Protein AF-W7EBE7-F1 (afdb_monomer_lite)

Structure (mmCIF, N/CA/C/O backbone):
data_AF-W7EBE7-F1
#
_entry.id   AF-W7EBE7-F1
#
loop_
_atom_site.group_PDB
_atom_site.id
_atom_site.type_symbol
_atom_site.label_atom_id
_atom_site.label_alt_id
_atom_site.label_comp_id
_atom_site.label_asym_id
_atom_site.label_entity_id
_atom_site.label_seq_id
_atom_site.pdbx_PDB_ins_code
_atom_site.Cartn_x
_atom_site.Cartn_y
_atom_site.Cartn_z
_atom_site.occupancy
_atom_site.B_iso_or_equiv
_atom_site.auth_seq_id
_atom_site.auth_comp_id
_atom_site.auth_asym_id
_atom_site.auth_atom_id
_atom_site.pdbx_PDB_model_num
ATOM 1 N N . MET A 1 1 ? -16.605 -40.493 -64.046 1.00 38.31 1 MET A N 1
ATOM 2 C CA . MET A 1 1 ? -15.596 -40.874 -63.033 1.00 38.31 1 MET A CA 1
ATOM 3 C C . MET A 1 1 ? -14.793 -39.631 -62.686 1.00 38.31 1 MET A C 1
ATOM 5 O O . MET A 1 1 ? -14.317 -39.004 -63.619 1.00 38.31 1 MET A O 1
ATOM 9 N N . GLY A 1 2 ? -14.669 -39.270 -61.402 1.00 34.50 2 GLY A N 1
ATOM 10 C CA . GLY A 1 2 ? -13.642 -38.314 -60.951 1.00 34.50 2 GLY A CA 1
ATOM 11 C C . GLY A 1 2 ? -14.118 -37.059 -60.206 1.00 34.50 2 GLY A C 1
ATOM 12 O O . GLY A 1 2 ? -14.071 -35.977 -60.765 1.00 34.50 2 GLY A O 1
ATOM 13 N N . PHE A 1 3 ? -14.544 -37.253 -58.955 1.00 31.81 3 PHE A N 1
ATOM 14 C CA . PHE A 1 3 ? -14.415 -36.396 -57.760 1.00 31.81 3 PHE A CA 1
ATOM 15 C C . PHE A 1 3 ? -14.656 -34.867 -57.787 1.00 31.81 3 PHE A C 1
ATOM 17 O O . PHE A 1 3 ? -13.898 -34.064 -58.318 1.00 31.81 3 PHE A O 1
ATOM 24 N N . THR A 1 4 ? -15.679 -34.507 -57.008 1.00 35.72 4 THR A N 1
ATOM 25 C CA . THR A 1 4 ? -16.027 -33.224 -56.381 1.00 35.72 4 THR A CA 1
ATOM 26 C C . THR A 1 4 ? -14.915 -32.585 -55.539 1.00 35.72 4 THR A C 1
ATOM 28 O O . THR A 1 4 ? -14.312 -33.258 -54.707 1.00 35.72 4 THR A O 1
ATOM 31 N N . PHE A 1 5 ? -14.796 -31.254 -55.614 1.00 35.12 5 PHE A N 1
ATOM 32 C CA . PHE A 1 5 ? -14.319 -30.408 -54.512 1.00 35.12 5 PHE A CA 1
ATOM 33 C C . PHE A 1 5 ? -15.323 -29.275 -54.276 1.00 35.12 5 PHE A C 1
ATOM 35 O O . PHE A 1 5 ? -15.478 -28.378 -55.103 1.00 35.12 5 PHE A O 1
ATOM 42 N N . GLY A 1 6 ? -16.018 -29.337 -53.140 1.00 36.94 6 GLY A N 1
ATOM 43 C CA . GLY A 1 6 ? -16.832 -28.241 -52.634 1.00 36.94 6 GLY A CA 1
ATOM 44 C C . GLY A 1 6 ? -15.945 -27.122 -52.091 1.00 36.94 6 GLY A C 1
ATOM 45 O O . GLY A 1 6 ? -15.015 -27.367 -51.327 1.00 36.94 6 GLY A O 1
ATOM 46 N N . LYS A 1 7 ? -16.253 -25.881 -52.470 1.00 36.47 7 LYS A N 1
ATOM 47 C CA . LYS A 1 7 ? -15.793 -24.676 -51.775 1.00 36.47 7 LYS A CA 1
ATOM 48 C C . LYS A 1 7 ? -17.024 -23.929 -51.278 1.00 36.47 7 LYS A C 1
ATOM 50 O O . LYS A 1 7 ? -17.611 -23.132 -52.000 1.00 36.47 7 LYS A O 1
ATOM 55 N N . THR A 1 8 ? -17.418 -24.200 -50.041 1.00 39.91 8 THR A N 1
ATOM 56 C CA . THR A 1 8 ? -18.275 -23.303 -49.263 1.00 39.91 8 THR A CA 1
ATOM 57 C C . THR A 1 8 ? -17.445 -22.083 -48.873 1.00 39.91 8 THR A C 1
ATOM 59 O O . THR A 1 8 ? -16.473 -22.201 -48.123 1.00 39.91 8 THR A O 1
ATOM 62 N N . ALA A 1 9 ? -17.791 -20.918 -49.418 1.00 39.22 9 ALA A N 1
ATOM 63 C CA . ALA A 1 9 ? -17.185 -19.652 -49.037 1.00 39.22 9 ALA A CA 1
ATOM 64 C C . ALA A 1 9 ? -17.752 -19.173 -47.690 1.00 39.22 9 ALA A C 1
ATOM 66 O O . ALA A 1 9 ? -18.958 -19.157 -47.458 1.00 39.22 9 ALA A O 1
ATOM 67 N N . ARG A 1 10 ? -16.801 -18.842 -46.821 1.00 35.84 10 ARG A N 1
ATOM 68 C CA . ARG A 1 10 ? -16.855 -18.386 -45.431 1.00 35.84 10 ARG A CA 1
ATOM 69 C C . ARG A 1 10 ? -17.917 -17.327 -45.088 1.00 35.84 10 ARG A C 1
ATOM 71 O O . ARG A 1 10 ? -17.976 -16.273 -45.705 1.00 35.84 10 ARG A O 1
ATOM 78 N N . ALA A 1 11 ? -18.633 -17.634 -44.004 1.00 34.06 11 ALA A N 1
ATOM 79 C CA . ALA A 1 11 ? -18.885 -16.827 -42.804 1.00 34.06 11 ALA A CA 1
ATOM 80 C C . ALA A 1 11 ? -19.070 -15.301 -42.951 1.00 34.06 11 ALA A C 1
ATOM 82 O O . ALA A 1 11 ? -18.106 -14.555 -43.118 1.00 34.06 11 ALA A O 1
ATOM 83 N N . LEU A 1 12 ? -20.306 -14.844 -42.699 1.00 37.31 12 LEU A N 1
ATOM 84 C CA . LEU A 1 12 ? -20.562 -13.530 -42.107 1.00 37.31 12 LEU A CA 1
ATOM 85 C C . LEU A 1 12 ? -19.904 -13.501 -40.718 1.00 37.31 12 LEU A C 1
ATOM 87 O O . LEU A 1 12 ? -20.387 -14.142 -39.786 1.00 37.31 12 LEU A O 1
ATOM 91 N N . GLY A 1 13 ? -18.801 -12.769 -40.579 1.00 31.70 13 GLY A N 1
ATOM 92 C CA . GLY A 1 13 ? -18.293 -12.379 -39.269 1.00 31.70 13 GLY A CA 1
ATOM 93 C C . GLY A 1 13 ? -19.240 -11.347 -38.665 1.00 31.70 13 GLY A C 1
ATOM 94 O O . GLY A 1 13 ? -19.310 -10.220 -39.152 1.00 31.70 13 GLY A O 1
ATOM 95 N N . ALA A 1 14 ? -19.988 -11.731 -37.633 1.00 39.62 14 ALA A N 1
ATOM 96 C CA . ALA A 1 14 ? -20.669 -10.769 -36.781 1.00 39.62 14 ALA A CA 1
ATOM 97 C C . ALA A 1 14 ? -19.598 -9.942 -36.059 1.00 39.62 14 ALA A C 1
ATOM 99 O O . ALA A 1 14 ? -18.743 -10.489 -35.362 1.00 39.62 14 ALA A O 1
ATOM 100 N N . LEU A 1 15 ? -19.625 -8.628 -36.267 1.00 34.09 15 LEU A N 1
ATOM 101 C CA . LEU A 1 15 ? -18.803 -7.678 -35.535 1.00 34.09 15 LEU A CA 1
ATOM 102 C C . LEU A 1 15 ? -19.298 -7.676 -34.079 1.00 34.09 15 LEU A C 1
ATOM 104 O O . LEU A 1 15 ? -20.305 -7.044 -33.765 1.00 34.09 15 LEU A O 1
ATOM 108 N N . VAL A 1 16 ? -18.644 -8.431 -33.196 1.00 36.84 16 VAL A N 1
ATOM 109 C CA . VAL A 1 16 ? -18.866 -8.301 -31.751 1.00 36.84 16 VAL A CA 1
ATOM 110 C C . VAL A 1 16 ? -18.203 -6.994 -31.336 1.00 36.84 16 VAL A C 1
ATOM 112 O O . VAL A 1 16 ? -16.978 -6.888 -31.304 1.00 36.84 16 VAL A O 1
ATOM 115 N N . ALA A 1 17 ? -19.013 -5.970 -31.084 1.00 34.06 17 ALA A N 1
ATOM 116 C CA . ALA A 1 17 ? -18.546 -4.752 -30.447 1.00 34.06 17 ALA A CA 1
ATOM 117 C C . ALA A 1 17 ? -18.096 -5.106 -29.022 1.00 34.06 17 ALA A C 1
ATOM 119 O O . ALA A 1 17 ? -18.919 -5.418 -28.163 1.00 34.06 17 ALA A O 1
ATOM 120 N N . VAL A 1 18 ? -16.785 -5.094 -28.791 1.00 38.22 18 VAL A N 1
ATOM 121 C CA . VAL A 1 18 ? -16.204 -5.171 -27.450 1.00 38.22 18 VAL A CA 1
ATOM 122 C C . VAL A 1 18 ? -16.582 -3.872 -26.738 1.00 38.22 18 VAL A C 1
ATOM 124 O O . VAL A 1 18 ? -16.094 -2.800 -27.097 1.00 38.22 18 VAL A O 1
ATOM 127 N N . LEU A 1 19 ? -17.509 -3.945 -25.781 1.00 39.19 19 LEU A N 1
ATOM 128 C CA . LEU A 1 19 ? -17.796 -2.822 -24.890 1.00 39.19 19 LEU A CA 1
ATOM 129 C C . LEU A 1 19 ? -16.516 -2.509 -24.094 1.00 39.19 19 LEU A C 1
ATOM 131 O O . LEU A 1 19 ? -15.904 -3.436 -23.562 1.00 39.19 19 LEU A O 1
ATOM 135 N N . PRO A 1 20 ? -16.075 -1.244 -24.017 1.00 41.31 20 PRO A N 1
ATOM 136 C CA . PRO A 1 20 ? -14.852 -0.912 -23.303 1.00 41.31 20 PRO A CA 1
ATOM 137 C C . PRO A 1 20 ? -15.031 -1.161 -21.799 1.00 41.31 20 PRO A C 1
ATOM 139 O O . PRO A 1 20 ? -15.995 -0.677 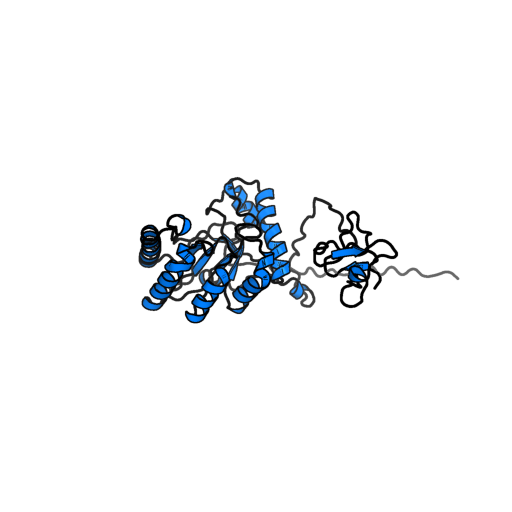-21.205 1.00 41.31 20 PRO A O 1
ATOM 142 N N . PHE A 1 21 ? -14.078 -1.873 -21.184 1.00 52.59 21 PHE A N 1
ATOM 143 C CA . PHE A 1 21 ? -13.814 -1.802 -19.742 1.00 52.59 21 PHE A CA 1
ATOM 144 C C . PHE A 1 21 ? -13.677 -0.322 -19.364 1.00 52.59 21 PHE A C 1
ATOM 146 O O . PHE A 1 21 ? -12.682 0.317 -19.708 1.00 52.59 21 PHE A O 1
ATOM 153 N N . ALA A 1 22 ? -14.668 0.240 -18.682 1.00 55.12 22 ALA A N 1
ATOM 154 C CA . ALA A 1 22 ? -14.601 1.597 -18.161 1.00 55.12 22 ALA A CA 1
ATOM 155 C C . ALA A 1 22 ? -14.655 1.524 -16.632 1.00 55.12 22 ALA A C 1
ATOM 157 O O . ALA A 1 22 ? -15.736 1.585 -16.050 1.00 55.12 22 ALA A O 1
ATOM 158 N N . SER A 1 23 ? -13.495 1.355 -15.982 1.00 66.69 23 SER A N 1
ATOM 159 C CA . SER A 1 23 ? -13.393 1.703 -14.559 1.00 66.69 23 SER A CA 1
ATOM 160 C C . SER A 1 23 ? -13.570 3.218 -14.435 1.00 66.69 23 SER A C 1
ATOM 162 O O . SER A 1 23 ? -13.056 3.987 -15.254 1.00 66.69 23 SER A O 1
ATOM 164 N N . ALA A 1 24 ? -14.333 3.650 -13.431 1.00 79.31 24 ALA A N 1
ATOM 165 C CA . ALA A 1 24 ? -14.467 5.064 -13.090 1.00 79.31 24 ALA A CA 1
ATOM 166 C C . ALA A 1 24 ? -13.190 5.615 -12.428 1.00 79.31 24 ALA A C 1
ATOM 168 O O . ALA A 1 24 ? -13.003 6.831 -12.360 1.00 79.31 24 ALA A O 1
ATOM 169 N N . VAL A 1 25 ? -12.304 4.730 -11.959 1.00 91.00 25 VAL A N 1
ATOM 170 C CA . VAL A 1 25 ? -11.015 5.080 -11.370 1.00 91.00 25 VAL A CA 1
ATOM 171 C C . VAL A 1 25 ? -9.980 5.229 -12.494 1.00 91.00 25 VAL A C 1
ATOM 173 O O . VAL A 1 25 ? -9.881 4.370 -13.372 1.00 91.00 25 VAL A O 1
ATOM 176 N N . PRO A 1 26 ? -9.193 6.317 -12.531 1.00 92.31 26 PRO A N 1
ATOM 177 C CA . PRO A 1 26 ? -8.256 6.538 -13.625 1.00 92.31 26 PRO A CA 1
ATOM 178 C C . PRO A 1 26 ? -7.067 5.569 -13.582 1.00 92.31 26 PRO A C 1
ATOM 180 O O . PRO A 1 26 ? -6.547 5.241 -12.515 1.00 92.31 26 PRO A O 1
ATOM 183 N N . PHE A 1 27 ? -6.585 5.172 -14.760 1.00 95.00 27 PHE A N 1
ATOM 184 C CA . PHE A 1 27 ? -5.323 4.445 -14.920 1.00 95.00 27 PHE A CA 1
ATOM 185 C C . PHE A 1 27 ? -4.149 5.407 -15.140 1.00 95.00 27 PHE A C 1
ATOM 187 O O . PHE A 1 27 ? -4.271 6.389 -15.879 1.00 95.00 27 PHE A O 1
ATOM 194 N N . GLY A 1 28 ? -2.999 5.105 -14.532 1.00 92.69 28 GLY A N 1
ATOM 195 C CA . GLY A 1 28 ? -1.758 5.874 -14.672 1.00 92.69 28 GLY A CA 1
ATOM 196 C C . GLY A 1 28 ? -1.817 7.300 -14.124 1.00 92.69 28 GLY A C 1
ATOM 197 O O . GLY A 1 28 ? -1.021 8.143 -14.531 1.00 92.69 28 GLY A O 1
ATOM 198 N N . LEU A 1 29 ? -2.761 7.591 -13.225 1.00 94.50 29 LEU A N 1
ATOM 199 C CA . LEU A 1 29 ? -2.828 8.849 -12.484 1.00 94.50 29 LEU A CA 1
ATOM 200 C C . LEU A 1 29 ? -2.680 8.577 -10.990 1.00 94.50 29 LEU A C 1
ATOM 202 O O . LEU A 1 29 ? -3.195 7.581 -10.488 1.00 94.50 29 LEU A O 1
ATOM 206 N N . GLN A 1 30 ? -1.982 9.484 -10.306 1.00 97.81 30 GLN A N 1
ATOM 207 C CA . GLN A 1 30 ? -1.772 9.432 -8.862 1.00 97.81 30 GLN A CA 1
ATOM 208 C C . GLN A 1 30 ? -3.079 9.729 -8.117 1.00 97.81 30 GLN A C 1
ATOM 210 O O . GLN A 1 30 ? -3.738 10.735 -8.387 1.00 97.81 30 GLN A O 1
ATOM 215 N N . ILE A 1 31 ? -3.428 8.860 -7.172 1.00 98.19 31 ILE A N 1
ATOM 216 C CA . ILE A 1 31 ? -4.643 8.922 -6.359 1.00 98.19 31 ILE A CA 1
ATOM 217 C C . ILE A 1 31 ? -4.240 9.050 -4.889 1.00 98.19 31 ILE A C 1
ATOM 219 O O . ILE A 1 31 ? -3.451 8.255 -4.380 1.00 98.19 31 ILE A O 1
ATOM 223 N N . TYR A 1 32 ? -4.788 10.052 -4.205 1.00 97.56 32 TYR A N 1
ATOM 224 C CA . TYR A 1 32 ? -4.369 10.417 -2.848 1.00 97.56 32 TYR A CA 1
ATOM 225 C C . TYR A 1 32 ? -5.425 10.125 -1.783 1.00 97.56 32 TYR A C 1
ATOM 227 O O . TYR A 1 32 ? -5.065 9.776 -0.670 1.00 97.56 32 TYR A O 1
ATOM 235 N N . SER A 1 33 ? -6.711 10.246 -2.104 1.00 97.38 33 SER A N 1
ATOM 236 C CA . SER A 1 33 ? -7.790 10.205 -1.114 1.00 97.38 33 SER A CA 1
ATOM 237 C C . SER A 1 33 ? -8.983 9.388 -1.604 1.00 97.38 33 SER A C 1
ATOM 239 O O . SER A 1 33 ? -9.171 9.203 -2.808 1.00 97.38 33 SER A O 1
ATOM 241 N N . CYS A 1 34 ? -9.827 8.954 -0.672 1.00 96.56 34 CYS A N 1
ATOM 242 C CA . CYS A 1 34 ? -11.106 8.327 -0.973 1.00 96.56 34 CYS A CA 1
ATOM 243 C C . CYS A 1 34 ? -12.067 9.279 -1.683 1.00 96.56 34 CYS A C 1
ATOM 245 O O . CYS A 1 34 ? -12.033 10.497 -1.499 1.00 96.56 34 CYS A O 1
ATOM 247 N N . THR A 1 35 ? -12.966 8.691 -2.472 1.00 95.94 35 THR A N 1
ATOM 248 C CA . THR A 1 35 ? -14.135 9.381 -3.035 1.00 95.94 35 THR A CA 1
ATOM 249 C C . THR A 1 35 ? -15.407 9.037 -2.263 1.00 95.94 35 THR A C 1
ATOM 251 O O . THR A 1 35 ? -16.352 9.825 -2.260 1.00 95.94 35 THR A O 1
ATOM 254 N N . LEU A 1 36 ? -15.434 7.882 -1.589 1.00 95.38 36 LEU A N 1
ATOM 255 C CA . LEU A 1 36 ? -16.504 7.495 -0.681 1.00 95.38 36 LEU A CA 1
ATOM 256 C C . LEU A 1 36 ? -16.370 8.279 0.641 1.00 95.38 36 LEU A C 1
ATOM 258 O O . LEU A 1 36 ? -15.329 8.195 1.293 1.00 95.38 36 LEU A O 1
ATOM 262 N N . PRO A 1 37 ? -17.389 9.046 1.070 1.00 94.62 37 PRO A N 1
ATOM 263 C CA . PRO A 1 37 ? -17.318 9.793 2.321 1.00 94.62 37 PRO A CA 1
ATOM 264 C C . PRO A 1 37 ? -17.449 8.882 3.549 1.00 94.62 37 PRO A C 1
ATOM 266 O O . PRO A 1 37 ? -18.157 7.876 3.530 1.00 94.62 37 PRO A O 1
ATOM 269 N N . GLY A 1 38 ? -16.818 9.290 4.655 1.00 94.94 38 GLY A N 1
ATOM 270 C CA . GLY A 1 38 ? -16.973 8.641 5.964 1.00 94.94 38 GLY A CA 1
ATOM 271 C C . GLY A 1 38 ? -16.234 7.309 6.121 1.00 94.94 38 GLY A C 1
ATOM 272 O O . GLY A 1 38 ? -16.510 6.575 7.069 1.00 94.94 38 GLY A O 1
ATOM 273 N N . VAL A 1 39 ? -15.310 6.996 5.211 1.00 98.00 39 VAL A N 1
ATOM 274 C CA . VAL A 1 39 ? -14.454 5.810 5.289 1.00 98.00 39 VAL A CA 1
ATOM 275 C C . VAL A 1 39 ? -12.979 6.190 5.250 1.00 98.00 39 VAL A C 1
ATOM 277 O O . VAL A 1 39 ? -12.610 7.257 4.761 1.00 98.00 39 VAL A O 1
ATOM 280 N N . ILE A 1 40 ? -12.145 5.283 5.743 1.00 98.56 40 ILE A N 1
ATOM 281 C CA . ILE A 1 40 ? -10.693 5.314 5.581 1.00 98.56 40 ILE A CA 1
ATOM 282 C C . ILE A 1 40 ? -10.221 3.981 4.993 1.00 98.56 40 ILE A C 1
ATOM 284 O O . ILE A 1 40 ? -10.868 2.949 5.176 1.00 98.56 40 ILE A O 1
ATOM 288 N N . ALA A 1 41 ? -9.082 3.994 4.314 1.00 98.69 41 ALA A N 1
ATOM 289 C CA . ALA A 1 41 ? -8.467 2.836 3.686 1.00 98.69 41 ALA A CA 1
ATOM 290 C C . ALA A 1 41 ? -7.036 2.644 4.212 1.00 98.69 41 ALA A C 1
ATOM 292 O O . ALA A 1 41 ? -6.105 3.292 3.723 1.00 98.69 41 ALA A O 1
ATOM 293 N N . PRO A 1 42 ? -6.845 1.776 5.224 1.00 98.69 42 PRO A N 1
ATOM 294 C CA . PRO A 1 42 ? -5.525 1.323 5.645 1.00 98.69 42 PRO A CA 1
ATOM 295 C C . PRO A 1 42 ? -4.783 0.629 4.498 1.00 98.69 42 PRO A C 1
ATOM 297 O O . PRO A 1 42 ? -5.326 -0.295 3.889 1.00 98.69 42 PRO A O 1
ATOM 300 N N . GLY A 1 43 ? -3.562 1.078 4.209 1.00 98.25 43 GLY A N 1
ATOM 301 C CA . GLY A 1 43 ? -2.648 0.475 3.243 1.00 98.25 43 GLY A CA 1
ATOM 302 C C . GLY A 1 43 ? -1.365 0.003 3.923 1.00 98.25 43 GLY A C 1
ATOM 303 O O . GLY A 1 43 ? -0.772 0.775 4.678 1.00 98.25 43 GLY A O 1
ATOM 304 N N . PHE A 1 44 ? -0.957 -1.238 3.653 1.00 98.56 44 PHE A N 1
ATOM 305 C CA . PHE A 1 44 ? 0.282 -1.833 4.159 1.00 98.56 44 PHE A CA 1
ATOM 306 C C . PHE A 1 44 ? 1.202 -2.231 3.017 1.00 98.56 44 PHE A C 1
ATOM 308 O O . PHE A 1 44 ? 0.772 -2.954 2.120 1.00 98.56 44 PHE A O 1
ATOM 315 N N . ASP A 1 45 ? 2.447 -1.773 3.075 1.00 98.75 45 ASP A N 1
ATOM 316 C CA . ASP A 1 45 ? 3.440 -1.971 2.021 1.00 98.75 45 ASP A CA 1
ATOM 317 C C . ASP A 1 45 ? 4.548 -2.946 2.457 1.00 98.75 45 ASP A C 1
ATOM 319 O O . ASP A 1 45 ? 4.675 -3.304 3.634 1.00 98.75 45 ASP A O 1
ATOM 323 N N . ASP A 1 46 ? 5.371 -3.338 1.483 1.00 98.38 46 ASP A N 1
ATOM 324 C CA . ASP A 1 46 ? 6.618 -4.112 1.593 1.00 98.38 46 ASP A CA 1
ATOM 325 C C . ASP A 1 46 ? 6.523 -5.597 1.955 1.00 98.38 46 ASP A C 1
ATOM 327 O O . ASP A 1 46 ? 7.546 -6.295 1.979 1.00 98.38 46 ASP A O 1
ATOM 331 N N . GLY A 1 47 ? 5.324 -6.097 2.232 1.00 95.69 47 GLY A N 1
ATOM 332 C CA . GLY A 1 47 ? 5.116 -7.508 2.517 1.00 95.69 47 GLY A CA 1
ATOM 333 C C . GLY A 1 47 ? 4.923 -8.388 1.277 1.00 95.69 47 GLY A C 1
ATOM 334 O O . GLY A 1 47 ? 5.087 -7.931 0.144 1.00 95.69 47 GLY A O 1
ATOM 335 N N . PRO A 1 48 ? 4.570 -9.669 1.470 1.00 95.69 48 PRO A N 1
ATOM 336 C CA . PRO A 1 48 ? 4.333 -10.308 2.762 1.00 95.69 48 PRO A CA 1
ATOM 337 C C . PRO A 1 48 ? 5.631 -10.482 3.561 1.00 95.69 48 PRO A C 1
ATOM 339 O O . PRO A 1 48 ? 6.735 -10.535 3.010 1.00 95.69 48 PRO A O 1
ATOM 342 N N . TRP A 1 49 ? 5.498 -10.583 4.880 1.00 97.00 49 TRP A N 1
ATOM 343 C CA . TRP A 1 49 ? 6.614 -10.822 5.786 1.00 97.00 49 TRP A CA 1
ATOM 344 C C . TRP A 1 49 ? 6.197 -11.688 6.977 1.00 97.00 49 TRP A C 1
ATOM 346 O O . TRP A 1 49 ? 5.044 -12.082 7.122 1.00 97.00 49 TRP A O 1
ATOM 356 N N . ILE A 1 50 ? 7.138 -12.017 7.863 1.00 96.94 50 ILE A N 1
ATOM 357 C CA . ILE A 1 50 ? 6.873 -12.877 9.031 1.00 96.94 50 ILE A CA 1
ATOM 358 C C . ILE A 1 50 ? 5.792 -12.319 9.976 1.00 96.94 50 ILE A C 1
ATOM 360 O O . ILE A 1 50 ? 5.228 -13.069 10.768 1.00 96.94 50 ILE A O 1
ATOM 364 N N . TYR A 1 51 ? 5.499 -11.020 9.893 1.00 97.75 51 TYR A N 1
ATOM 365 C CA . TYR A 1 51 ? 4.494 -10.339 10.709 1.00 97.75 51 TYR A CA 1
ATOM 366 C C . TYR A 1 51 ? 3.077 -10.383 10.121 1.00 97.75 51 TYR A C 1
ATOM 368 O O . TYR A 1 51 ? 2.121 -10.170 10.868 1.00 97.75 51 TYR A O 1
ATOM 376 N N . SER A 1 52 ? 2.916 -10.702 8.831 1.00 97.12 52 SER A N 1
ATOM 377 C CA . SER A 1 52 ? 1.634 -10.615 8.118 1.00 97.12 52 SER A CA 1
ATOM 378 C C . SER A 1 52 ? 0.510 -11.390 8.810 1.00 97.12 52 SER A C 1
ATOM 380 O O . SER A 1 52 ? -0.562 -10.845 9.055 1.00 97.12 52 SER A O 1
ATOM 382 N N . GLU A 1 53 ? 0.757 -12.647 9.193 1.00 97.88 53 GLU A N 1
ATOM 383 C CA . GLU A 1 53 ? -0.251 -13.513 9.831 1.00 97.88 53 GLU A CA 1
ATOM 384 C C . GLU A 1 53 ? -0.735 -12.978 11.183 1.00 97.88 53 GLU A C 1
ATOM 386 O O . GLU A 1 53 ? -1.920 -13.063 11.512 1.00 97.88 53 GLU A O 1
ATOM 391 N N . ASP A 1 54 ? 0.172 -12.407 11.974 1.00 98.44 54 ASP A N 1
ATOM 392 C CA . ASP A 1 54 ? -0.169 -11.854 13.281 1.00 98.44 54 ASP A CA 1
ATOM 393 C C . ASP A 1 54 ? -0.932 -10.525 13.160 1.00 98.44 54 ASP A C 1
ATOM 395 O O . ASP A 1 54 ? -1.869 -10.262 13.918 1.00 98.44 54 ASP A O 1
ATOM 399 N N . ILE A 1 55 ? -0.590 -9.704 12.165 1.00 98.44 55 ILE A N 1
ATOM 400 C CA . ILE A 1 55 ? -1.352 -8.492 11.849 1.00 98.44 55 ILE A CA 1
ATOM 401 C C . ILE A 1 55 ? -2.754 -8.872 11.351 1.00 98.44 55 ILE A C 1
ATOM 403 O O . ILE A 1 55 ? -3.736 -8.288 11.814 1.00 98.44 55 ILE A O 1
ATOM 407 N N . LEU A 1 56 ? -2.874 -9.890 10.490 1.00 98.31 56 LEU A N 1
ATOM 408 C CA . LEU A 1 56 ? -4.166 -10.410 10.027 1.00 98.31 56 LEU A CA 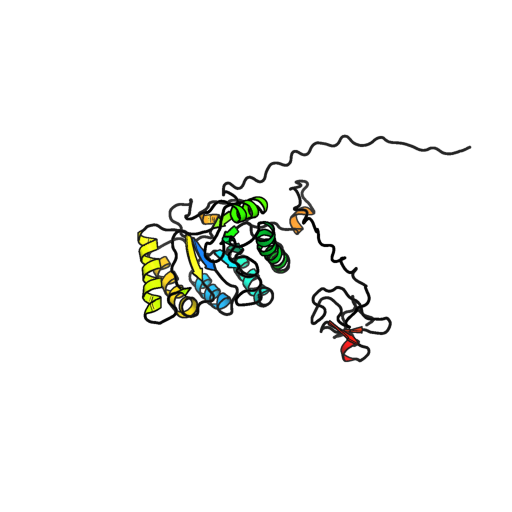1
ATOM 409 C C . LEU A 1 56 ? -5.039 -10.886 11.191 1.00 98.31 56 LEU A C 1
ATOM 411 O O . LEU A 1 56 ? -6.198 -10.489 11.266 1.00 98.31 56 LEU A O 1
ATOM 415 N N . ASN A 1 57 ? -4.490 -11.642 12.149 1.00 98.44 57 ASN A N 1
ATOM 416 C CA . ASN A 1 57 ? -5.233 -12.071 13.345 1.00 98.44 57 ASN A CA 1
ATOM 417 C C . ASN A 1 57 ? -5.844 -10.884 14.106 1.00 98.44 57 ASN A C 1
ATOM 419 O O . ASN A 1 57 ? -7.002 -10.926 14.530 1.00 98.44 57 ASN A O 1
ATOM 423 N N . ARG A 1 58 ? -5.068 -9.809 14.280 1.00 98.19 58 ARG A N 1
ATOM 424 C CA . ARG A 1 58 ? -5.522 -8.605 14.985 1.00 98.19 58 ARG A CA 1
ATOM 425 C C . ARG A 1 58 ? -6.564 -7.826 14.190 1.00 98.19 58 ARG A C 1
ATOM 427 O O . ARG A 1 58 ? -7.529 -7.337 14.776 1.00 98.19 58 ARG A O 1
ATOM 434 N N . MET A 1 59 ? -6.414 -7.743 12.870 1.00 96.69 59 MET A N 1
ATOM 435 C CA . MET A 1 59 ? -7.410 -7.115 11.998 1.00 96.69 59 MET A CA 1
ATOM 436 C C . MET A 1 59 ? -8.721 -7.896 11.953 1.00 96.69 59 MET A C 1
ATOM 438 O O . MET A 1 59 ? -9.781 -7.276 12.027 1.00 96.69 59 MET A O 1
ATOM 442 N N . GLU A 1 60 ? -8.662 -9.229 11.907 1.00 96.94 60 GLU A N 1
ATOM 443 C CA . GLU A 1 60 ? -9.830 -10.112 11.980 1.00 96.94 60 GLU A CA 1
ATOM 444 C C . GLU A 1 60 ? -10.620 -9.862 13.267 1.00 96.94 60 GLU A C 1
ATOM 446 O O . GLU A 1 60 ? -11.815 -9.569 13.226 1.00 96.94 60 GLU A O 1
ATOM 451 N N . ALA A 1 61 ? -9.926 -9.882 14.410 1.00 97.88 61 ALA A N 1
ATOM 452 C CA . ALA A 1 61 ? -10.522 -9.625 15.718 1.00 97.88 61 ALA A CA 1
ATOM 453 C C . ALA A 1 61 ? -11.123 -8.213 15.830 1.00 97.88 61 ALA A C 1
ATOM 455 O O . ALA A 1 61 ? -12.110 -8.009 16.537 1.00 97.88 61 ALA A O 1
ATOM 456 N N . ALA A 1 62 ? -10.540 -7.237 15.129 1.00 97.00 62 ALA A N 1
ATOM 457 C CA . ALA A 1 62 ? -11.012 -5.859 15.103 1.00 97.00 62 ALA A CA 1
ATOM 458 C C . ALA A 1 62 ? -12.095 -5.580 14.045 1.00 97.00 62 ALA A C 1
ATOM 460 O O . ALA A 1 62 ? -12.665 -4.487 14.058 1.00 97.00 62 ALA A O 1
ATOM 461 N N . GLY A 1 63 ? -12.372 -6.523 13.136 1.00 95.88 63 GLY A N 1
ATOM 462 C CA . GLY A 1 63 ? -13.269 -6.321 11.996 1.00 95.88 63 GLY A CA 1
ATOM 463 C C . GLY A 1 63 ? -12.761 -5.275 10.997 1.00 95.88 63 GLY A C 1
ATOM 464 O O . GLY A 1 63 ? -13.564 -4.548 10.411 1.00 95.88 63 GLY A O 1
ATOM 465 N N . ILE A 1 64 ? -11.439 -5.151 10.839 1.00 95.38 64 ILE A N 1
ATOM 466 C CA . ILE A 1 64 ? -10.806 -4.150 9.973 1.00 95.38 64 ILE A CA 1
ATOM 467 C C . ILE A 1 64 ? -10.443 -4.750 8.618 1.00 95.38 64 ILE A C 1
ATOM 469 O O . ILE A 1 64 ? -9.774 -5.775 8.540 1.00 95.38 64 ILE A O 1
ATOM 473 N N . LYS A 1 65 ? -10.814 -4.041 7.549 1.00 93.88 65 LYS A N 1
ATOM 474 C CA . LYS A 1 65 ? -10.331 -4.300 6.190 1.00 93.88 65 LYS A CA 1
ATOM 475 C C . LYS A 1 65 ? -9.209 -3.338 5.818 1.00 93.88 65 LYS A C 1
ATOM 477 O O . LYS A 1 65 ? -9.150 -2.211 6.307 1.00 93.88 65 LYS A O 1
ATOM 482 N N . ALA A 1 66 ? -8.335 -3.792 4.930 1.00 98.06 66 ALA A N 1
ATOM 483 C CA . ALA A 1 66 ? -7.151 -3.061 4.492 1.00 98.06 66 ALA A CA 1
ATOM 484 C C . ALA A 1 66 ? -6.781 -3.437 3.053 1.00 98.06 66 ALA A C 1
ATOM 486 O O . ALA A 1 66 ? -7.331 -4.385 2.487 1.00 98.06 66 ALA A O 1
ATOM 487 N N . THR A 1 67 ? -5.837 -2.693 2.487 1.00 98.75 67 THR A N 1
ATOM 488 C CA . THR A 1 67 ? -5.179 -3.003 1.215 1.00 98.75 67 THR A CA 1
ATOM 489 C C . THR A 1 67 ? -3.714 -3.325 1.471 1.00 98.75 67 THR A C 1
ATOM 491 O O . THR A 1 67 ? -3.027 -2.550 2.127 1.00 98.75 67 THR A O 1
ATOM 494 N N . TRP A 1 68 ? -3.235 -4.447 0.954 1.00 98.62 68 TRP A N 1
ATOM 495 C CA . TRP A 1 68 ? -1.860 -4.909 1.102 1.00 98.62 68 TRP A CA 1
ATOM 496 C C . TRP A 1 68 ? -1.157 -4.767 -0.241 1.00 98.62 68 TRP A C 1
ATOM 498 O O . TRP A 1 68 ? -1.530 -5.427 -1.213 1.00 98.62 68 TRP A O 1
ATOM 508 N N . PHE A 1 69 ? -0.186 -3.865 -0.323 1.00 98.81 69 PHE A N 1
ATOM 509 C CA . PHE A 1 69 ? 0.638 -3.666 -1.504 1.00 98.81 69 PHE A CA 1
ATOM 510 C C . PHE A 1 69 ? 1.851 -4.587 -1.401 1.00 98.81 69 PHE A C 1
ATOM 512 O O . PHE A 1 69 ? 2.809 -4.328 -0.678 1.00 98.81 69 PHE A O 1
ATOM 519 N N . ILE A 1 70 ? 1.772 -5.689 -2.138 1.00 98.50 70 ILE A N 1
ATOM 520 C CA . ILE A 1 70 ? 2.676 -6.827 -2.025 1.00 98.50 70 ILE A CA 1
ATOM 521 C C . ILE A 1 70 ? 3.861 -6.690 -2.980 1.00 98.50 70 ILE A C 1
ATOM 523 O O . ILE A 1 70 ? 3.693 -6.299 -4.135 1.00 98.50 70 ILE A O 1
ATOM 527 N N . ASN A 1 71 ? 5.052 -7.063 -2.519 1.00 98.75 71 ASN A N 1
ATOM 528 C CA . ASN A 1 71 ? 6.220 -7.306 -3.354 1.00 98.75 71 ASN A CA 1
ATOM 529 C C . ASN A 1 71 ? 6.380 -8.785 -3.727 1.00 98.75 71 ASN A C 1
ATOM 531 O O . ASN A 1 71 ? 5.874 -9.681 -3.058 1.00 98.75 71 ASN A O 1
ATOM 535 N N . GLY A 1 72 ? 7.148 -9.042 -4.787 1.00 97.38 72 GLY A N 1
ATOM 536 C CA . GLY A 1 72 ? 7.532 -10.398 -5.187 1.00 97.38 72 GLY A CA 1
ATOM 537 C C . GLY A 1 72 ? 8.787 -10.905 -4.472 1.00 97.38 72 GLY A C 1
ATOM 538 O O . GLY A 1 72 ? 8.796 -11.984 -3.887 1.00 97.38 72 GLY A O 1
ATOM 539 N N . ALA A 1 73 ? 9.853 -10.108 -4.515 1.00 96.25 73 ALA A N 1
ATOM 540 C CA . ALA A 1 73 ? 11.162 -10.395 -3.945 1.00 96.25 73 ALA A CA 1
ATOM 541 C C . ALA A 1 73 ? 11.737 -9.122 -3.301 1.00 96.25 73 ALA A C 1
ATOM 543 O O . ALA A 1 73 ? 12.540 -8.409 -3.907 1.00 96.25 73 ALA A O 1
ATOM 544 N N . ASN A 1 74 ? 11.298 -8.835 -2.075 1.00 95.19 74 ASN A N 1
ATOM 545 C CA . ASN A 1 74 ? 11.771 -7.708 -1.264 1.00 95.19 74 ASN A CA 1
ATOM 546 C C . ASN A 1 74 ? 12.329 -8.225 0.072 1.00 95.19 74 ASN A C 1
ATOM 548 O O . ASN A 1 74 ? 13.447 -8.741 0.106 1.00 95.19 74 ASN A O 1
ATOM 552 N N . LYS A 1 75 ? 11.550 -8.141 1.161 1.00 90.50 75 LYS A N 1
ATOM 553 C CA . LYS A 1 75 ? 11.934 -8.688 2.471 1.00 90.50 75 LYS A CA 1
ATOM 554 C C . LYS A 1 75 ? 11.927 -10.211 2.445 1.00 90.50 75 LYS A C 1
ATOM 556 O O . LYS A 1 75 ? 12.896 -10.839 2.866 1.00 90.50 75 LYS A O 1
ATOM 561 N N . GLY A 1 76 ? 10.856 -10.782 1.901 1.00 89.62 76 GLY A N 1
ATOM 562 C CA . GLY A 1 76 ? 10.709 -12.206 1.630 1.00 89.62 76 GLY A CA 1
ATOM 563 C C . GLY A 1 76 ? 10.533 -12.500 0.144 1.00 89.62 76 GLY A C 1
ATOM 564 O O . GLY A 1 76 ? 10.484 -11.593 -0.693 1.00 89.62 76 GLY A O 1
ATOM 565 N N . ASN A 1 77 ? 10.431 -13.790 -0.164 1.00 95.06 77 ASN A N 1
ATOM 566 C CA . ASN A 1 77 ? 9.954 -14.270 -1.450 1.00 95.06 77 ASN A CA 1
ATOM 567 C C . ASN A 1 77 ? 8.455 -14.564 -1.329 1.00 95.06 77 ASN A C 1
ATOM 569 O O . ASN A 1 77 ? 8.051 -15.343 -0.471 1.00 95.06 77 ASN A O 1
ATOM 573 N N . ILE A 1 78 ? 7.639 -13.966 -2.193 1.00 96.44 78 ILE A N 1
ATOM 574 C CA . ILE A 1 78 ? 6.177 -14.105 -2.197 1.00 96.44 78 ILE A CA 1
ATOM 575 C C . ILE A 1 78 ? 5.703 -15.566 -2.178 1.00 96.44 78 ILE A C 1
ATOM 577 O O . ILE A 1 78 ? 4.699 -15.872 -1.536 1.00 96.44 78 ILE A O 1
ATOM 581 N N . TYR A 1 79 ? 6.452 -16.480 -2.807 1.00 94.75 79 TYR A N 1
ATOM 582 C CA . TYR A 1 79 ? 6.105 -17.902 -2.867 1.00 94.75 79 TYR A CA 1
ATOM 583 C C . TYR A 1 79 ? 6.174 -18.620 -1.508 1.00 94.75 79 TYR A C 1
ATOM 585 O O . TYR A 1 79 ? 5.568 -19.679 -1.341 1.00 94.75 79 TYR A O 1
ATOM 593 N N . ASP A 1 80 ? 6.868 -18.044 -0.523 1.00 95.56 80 ASP A N 1
ATOM 594 C CA . ASP A 1 80 ? 6.912 -18.565 0.848 1.00 95.56 80 ASP A CA 1
ATOM 595 C C . ASP A 1 80 ? 5.638 -18.213 1.646 1.00 95.56 80 ASP A C 1
ATOM 597 O O . ASP A 1 80 ? 5.430 -18.728 2.744 1.00 95.56 80 ASP A O 1
ATOM 601 N N . TYR A 1 81 ? 4.763 -17.367 1.087 1.00 95.88 81 TYR A N 1
ATOM 602 C CA . TYR A 1 81 ? 3.607 -16.776 1.767 1.00 95.88 81 TYR A CA 1
ATOM 603 C C . TYR A 1 81 ? 2.274 -17.046 1.051 1.00 95.88 81 TYR A C 1
ATOM 605 O O . TYR A 1 81 ? 1.285 -16.354 1.294 1.00 95.88 81 TYR A O 1
ATOM 613 N N . ASN A 1 82 ? 2.200 -18.071 0.194 1.00 93.50 82 ASN A N 1
ATOM 614 C CA . ASN A 1 82 ? 0.992 -18.387 -0.583 1.00 93.50 82 ASN A CA 1
ATOM 615 C C . ASN A 1 82 ? -0.279 -18.477 0.280 1.00 93.50 82 ASN A C 1
ATOM 617 O O . ASN A 1 82 ? -1.311 -17.912 -0.077 1.00 93.50 82 ASN A O 1
ATOM 621 N N . SER A 1 83 ? -0.212 -19.163 1.429 1.00 94.12 83 SER A N 1
ATOM 622 C CA . SER A 1 83 ? -1.357 -19.293 2.342 1.00 94.12 83 SER A CA 1
ATOM 623 C C . SER A 1 83 ? -1.774 -17.960 2.956 1.00 94.12 83 SER A C 1
ATOM 625 O O . SER A 1 83 ? -2.964 -17.725 3.143 1.00 94.12 83 SER A O 1
ATOM 627 N N . THR A 1 84 ? -0.811 -17.083 3.234 1.00 96.81 84 THR A N 1
ATOM 628 C CA . THR A 1 84 ? -1.058 -15.751 3.787 1.00 96.81 84 THR A CA 1
ATOM 629 C C . THR A 1 84 ? -1.784 -14.872 2.778 1.00 96.81 84 THR A C 1
ATOM 631 O O . THR A 1 84 ? -2.772 -14.232 3.129 1.00 96.81 84 THR A O 1
ATOM 634 N N . LEU A 1 85 ? -1.362 -14.888 1.510 1.00 96.94 85 LEU A N 1
ATOM 635 C CA . LEU A 1 85 ? -2.034 -14.136 0.449 1.00 96.94 85 LEU A CA 1
ATOM 636 C C . LEU A 1 85 ? -3.468 -14.633 0.221 1.00 96.94 85 LEU A C 1
ATOM 638 O O . LEU A 1 85 ? -4.381 -13.818 0.125 1.00 96.94 85 LEU A O 1
ATOM 642 N N . LEU A 1 86 ? -3.688 -15.951 0.189 1.00 94.62 86 LEU A N 1
ATOM 643 C CA . LEU A 1 86 ? -5.039 -16.521 0.098 1.00 94.62 86 LEU A CA 1
ATOM 644 C C . LEU A 1 86 ? -5.906 -16.087 1.287 1.00 94.62 86 LEU A C 1
ATOM 646 O O . LEU A 1 86 ? -7.040 -15.653 1.101 1.00 94.62 86 LEU A O 1
ATOM 650 N N . ARG A 1 87 ? -5.348 -16.112 2.504 1.00 96.44 87 ARG A N 1
ATOM 651 C CA . ARG A 1 87 ? -6.048 -15.671 3.714 1.00 96.44 87 ARG A CA 1
ATOM 652 C C . ARG A 1 87 ? -6.417 -14.186 3.674 1.00 96.44 87 ARG A C 1
ATOM 654 O O . ARG A 1 87 ? -7.530 -13.839 4.062 1.00 96.44 87 ARG A O 1
ATOM 661 N N . MET A 1 88 ? -5.528 -13.311 3.190 1.00 97.25 88 MET A N 1
ATOM 662 C CA . MET A 1 88 ? -5.836 -11.885 3.000 1.00 97.25 88 MET A CA 1
ATOM 663 C C . MET A 1 88 ? -7.103 -11.711 2.149 1.00 97.25 88 MET A C 1
ATOM 665 O O . MET A 1 88 ? -7.989 -10.932 2.507 1.00 97.25 88 MET A O 1
ATOM 669 N N . VAL A 1 89 ? -7.209 -12.469 1.056 1.00 93.06 89 VAL A N 1
ATOM 670 C CA . VAL A 1 89 ? -8.352 -12.429 0.134 1.00 93.06 89 VAL A CA 1
ATOM 671 C C . VAL A 1 89 ? -9.614 -13.010 0.773 1.00 93.06 89 VAL A C 1
ATOM 673 O O . VAL A 1 89 ? -10.659 -12.362 0.728 1.00 93.06 89 VAL A O 1
ATOM 676 N N . ASP A 1 90 ? -9.521 -14.170 1.429 1.00 92.69 90 ASP A N 1
ATOM 677 C CA . ASP A 1 90 ? -10.654 -14.823 2.107 1.00 92.69 90 ASP A CA 1
ATOM 678 C C . ASP A 1 90 ? -11.256 -13.946 3.218 1.00 92.69 90 ASP A C 1
ATOM 680 O O . ASP A 1 90 ? -12.469 -13.935 3.436 1.00 92.69 90 ASP A O 1
ATOM 684 N N . MET A 1 91 ? -10.421 -13.151 3.890 1.00 93.31 91 MET A N 1
ATOM 685 C CA . MET A 1 91 ? -10.841 -12.171 4.898 1.00 93.31 91 MET A CA 1
ATOM 686 C C . MET A 1 91 ? -11.398 -10.869 4.292 1.00 93.31 91 MET A C 1
ATOM 688 O O . MET A 1 91 ? -11.850 -9.974 5.011 1.00 93.31 91 MET A O 1
ATOM 692 N N . GLY A 1 92 ? -11.398 -10.744 2.964 1.00 93.38 92 GLY A N 1
ATOM 693 C CA . GLY A 1 92 ? -11.924 -9.588 2.247 1.00 93.38 92 GLY A CA 1
ATOM 694 C C . GLY A 1 92 ? -11.014 -8.361 2.287 1.00 93.38 92 GLY A C 1
ATOM 695 O O . GLY A 1 92 ? -11.519 -7.245 2.124 1.00 93.38 92 GLY A O 1
ATOM 696 N N . HIS A 1 93 ? -9.709 -8.545 2.516 1.00 97.69 93 HIS A N 1
ATOM 697 C CA . HIS A 1 93 ? -8.714 -7.519 2.218 1.00 97.69 93 HIS A CA 1
ATOM 698 C C . HIS A 1 93 ? -8.480 -7.424 0.708 1.00 97.69 93 HIS A C 1
ATOM 700 O O . HIS A 1 93 ? -8.780 -8.339 -0.057 1.00 97.69 93 HIS A O 1
ATOM 706 N N . GLN A 1 94 ? -7.906 -6.304 0.278 1.00 97.88 94 GLN A N 1
ATOM 707 C CA . GLN A 1 94 ? -7.481 -6.113 -1.101 1.00 97.88 94 GLN A CA 1
ATOM 708 C C . GLN A 1 94 ? -5.980 -6.375 -1.226 1.00 97.88 94 GLN A C 1
ATOM 710 O O . GLN A 1 94 ? -5.192 -5.810 -0.478 1.00 97.88 94 GLN A O 1
ATOM 715 N N . ILE A 1 95 ? -5.579 -7.162 -2.220 1.00 98.25 95 ILE A N 1
ATOM 716 C CA . ILE A 1 95 ? -4.197 -7.215 -2.709 1.00 98.25 95 ILE A CA 1
ATOM 717 C C . ILE A 1 95 ? -3.994 -6.142 -3.783 1.00 98.25 95 ILE A C 1
ATOM 719 O O . ILE A 1 95 ? -4.801 -6.030 -4.713 1.00 98.25 95 ILE A O 1
ATOM 723 N N . GLY A 1 96 ? -2.917 -5.373 -3.650 1.00 98.25 96 GLY A N 1
ATOM 724 C CA . GLY A 1 96 ? -2.357 -4.467 -4.647 1.00 98.25 96 GLY A CA 1
ATOM 725 C C . GLY A 1 96 ? -0.898 -4.825 -4.943 1.00 98.25 96 GLY A C 1
ATOM 726 O O . GLY A 1 96 ? -0.250 -5.534 -4.180 1.00 98.25 96 GLY A O 1
ATOM 727 N N . SER A 1 97 ? -0.368 -4.342 -6.062 1.00 98.75 97 SER A N 1
ATOM 728 C CA . SER A 1 97 ? 1.038 -4.525 -6.428 1.00 98.75 97 SER A CA 1
ATOM 729 C C . SER A 1 97 ? 1.920 -3.443 -5.801 1.00 98.75 97 SER A C 1
ATOM 731 O O . SER A 1 97 ? 1.570 -2.261 -5.815 1.00 98.75 97 SER A O 1
ATOM 733 N N . HIS A 1 98 ? 3.089 -3.828 -5.296 1.00 98.81 98 HIS A N 1
ATOM 734 C CA . HIS A 1 98 ? 4.142 -2.906 -4.877 1.00 98.81 98 HIS A CA 1
ATOM 735 C C . HIS A 1 98 ? 5.425 -3.070 -5.688 1.00 98.81 98 HIS A C 1
ATOM 737 O O . HIS A 1 98 ? 6.482 -2.638 -5.241 1.00 98.81 98 HIS A O 1
ATOM 743 N N . THR A 1 99 ? 5.325 -3.632 -6.903 1.00 98.81 99 THR A N 1
ATOM 744 C CA . THR A 1 99 ? 6.429 -4.072 -7.788 1.00 98.81 99 THR A CA 1
ATOM 745 C C . THR A 1 99 ? 7.102 -5.369 -7.343 1.00 98.81 99 THR A C 1
ATOM 747 O O . THR A 1 99 ? 7.005 -5.771 -6.187 1.00 98.81 99 THR A O 1
ATOM 750 N N . TRP A 1 100 ? 7.809 -6.036 -8.254 1.00 98.62 100 TRP A N 1
ATOM 751 C CA . TRP A 1 100 ? 8.547 -7.256 -7.943 1.00 98.62 100 TRP A CA 1
ATOM 752 C C . TRP A 1 100 ? 9.634 -7.029 -6.885 1.00 98.62 100 TRP A C 1
ATOM 754 O O . TRP A 1 100 ? 9.590 -7.657 -5.832 1.00 98.62 100 TRP A O 1
ATOM 764 N N . SER A 1 101 ? 10.581 -6.124 -7.137 1.00 97.62 101 SER A N 1
ATOM 765 C CA . SER A 1 101 ? 11.815 -5.978 -6.348 1.00 97.62 101 SER A CA 1
ATOM 766 C C . SER A 1 101 ? 11.958 -4.631 -5.638 1.00 97.62 101 SER A C 1
ATOM 768 O O . SER A 1 101 ? 13.063 -4.237 -5.262 1.00 97.62 101 SER A O 1
ATOM 770 N N . HIS A 1 102 ? 10.847 -3.909 -5.461 1.00 98.56 102 HIS A N 1
ATOM 771 C CA . HIS A 1 102 ? 10.798 -2.625 -4.757 1.00 98.56 102 HIS A CA 1
ATOM 772 C C . HIS A 1 102 ? 11.717 -1.550 -5.391 1.00 98.56 102 HIS A C 1
ATOM 774 O O . HIS A 1 102 ? 12.314 -0.698 -4.724 1.00 98.56 102 HIS A O 1
ATOM 780 N N . LYS A 1 103 ? 11.872 -1.571 -6.723 1.00 98.06 103 LYS A N 1
ATOM 781 C CA . LYS A 1 103 ? 12.660 -0.551 -7.433 1.00 98.06 103 LYS A CA 1
ATOM 782 C C . LYS A 1 103 ? 11.913 0.777 -7.502 1.00 98.06 103 LYS A C 1
ATOM 784 O O . LYS A 1 103 ? 10.703 0.832 -7.707 1.00 98.06 103 LYS A O 1
ATOM 789 N N . ASN A 1 104 ? 12.667 1.872 -7.429 1.00 98.19 104 ASN A N 1
ATOM 790 C CA . ASN A 1 104 ? 12.128 3.207 -7.668 1.00 98.19 104 ASN A CA 1
ATOM 791 C C . ASN A 1 104 ? 11.715 3.353 -9.143 1.00 98.19 104 ASN A C 1
ATOM 793 O O . ASN A 1 104 ? 12.568 3.445 -10.023 1.00 98.19 104 ASN A O 1
ATOM 797 N N . LEU A 1 105 ? 10.412 3.432 -9.415 1.00 98.50 105 LEU A N 1
ATOM 798 C CA . LEU A 1 105 ? 9.897 3.483 -10.785 1.00 98.50 105 LEU A CA 1
ATOM 799 C C . LEU A 1 105 ? 10.285 4.762 -11.537 1.00 98.50 105 LEU A C 1
ATOM 801 O O . LEU A 1 105 ? 10.400 4.737 -12.761 1.00 98.50 105 LEU A O 1
ATOM 805 N N . ALA A 1 106 ? 10.529 5.875 -10.839 1.00 95.50 106 ALA A N 1
ATOM 806 C CA . ALA A 1 106 ? 10.954 7.125 -11.466 1.00 95.50 106 ALA A CA 1
ATOM 807 C C . ALA A 1 106 ? 12.377 7.068 -12.053 1.00 95.50 106 ALA A C 1
ATOM 809 O O . ALA A 1 106 ? 12.743 7.957 -12.825 1.00 95.50 106 ALA A O 1
ATOM 810 N N . THR A 1 107 ? 13.179 6.057 -11.702 1.00 96.81 107 THR A N 1
ATOM 811 C CA . THR A 1 107 ? 14.544 5.878 -12.228 1.00 96.81 107 THR A CA 1
ATOM 812 C C . THR A 1 107 ? 14.628 4.837 -13.344 1.00 96.81 107 THR A C 1
ATOM 814 O O . THR A 1 107 ? 15.683 4.694 -13.964 1.00 96.81 107 THR A O 1
ATOM 817 N N . LEU A 1 108 ? 13.532 4.127 -13.625 1.00 96.44 108 LEU A N 1
ATOM 818 C CA . LEU A 1 108 ? 13.478 3.076 -14.635 1.00 96.44 108 LEU A CA 1
ATOM 819 C C . LEU A 1 108 ? 13.051 3.611 -16.008 1.00 96.44 108 LEU A C 1
ATOM 821 O O . LEU A 1 108 ? 12.428 4.666 -16.148 1.00 96.44 108 LEU A O 1
ATOM 825 N N . THR A 1 109 ? 13.369 2.835 -17.043 1.00 97.44 109 THR A N 1
ATOM 826 C CA . THR A 1 109 ? 12.749 2.970 -18.366 1.00 97.44 109 THR A CA 1
ATOM 827 C C . THR A 1 109 ? 11.313 2.438 -18.331 1.00 97.44 109 THR A C 1
ATOM 829 O O . THR A 1 109 ? 10.943 1.701 -17.419 1.00 97.44 109 THR A O 1
ATOM 832 N N . ALA A 1 110 ? 10.500 2.753 -19.346 1.00 95.56 110 ALA A N 1
ATOM 833 C CA . ALA A 1 110 ? 9.141 2.210 -19.452 1.00 95.56 110 ALA A CA 1
ATOM 834 C C . ALA A 1 110 ? 9.117 0.668 -19.425 1.00 95.56 110 ALA A C 1
ATOM 836 O O . ALA A 1 110 ? 8.269 0.088 -18.753 1.00 95.56 110 ALA A O 1
ATOM 837 N N . ASP A 1 111 ? 10.068 0.016 -20.101 1.00 95.56 111 ASP A N 1
ATOM 838 C CA . ASP A 1 111 ? 10.181 -1.448 -20.101 1.00 95.56 111 ASP A CA 1
ATOM 839 C C . ASP A 1 111 ? 10.589 -1.989 -18.728 1.00 95.56 111 ASP A C 1
ATOM 841 O O . ASP A 1 111 ? 10.017 -2.976 -18.284 1.00 95.56 111 ASP A O 1
ATOM 845 N N . GLY A 1 112 ? 11.489 -1.305 -18.013 1.00 96.50 112 GLY A N 1
ATOM 846 C CA . GLY A 1 112 ? 11.850 -1.682 -16.644 1.00 96.50 112 GLY A CA 1
ATOM 847 C C . GLY A 1 112 ? 10.678 -1.549 -15.667 1.00 96.50 112 GLY A C 1
ATOM 848 O O . GLY A 1 112 ? 10.502 -2.398 -14.802 1.00 96.50 112 GLY A O 1
ATOM 849 N N . VAL A 1 113 ? 9.832 -0.524 -15.828 1.00 98.50 113 VAL A N 1
ATOM 850 C CA . VAL A 1 113 ? 8.580 -0.416 -15.060 1.00 98.50 113 VAL A CA 1
ATOM 851 C C . VAL A 1 113 ? 7.658 -1.589 -15.383 1.00 98.50 113 VAL A C 1
ATOM 853 O O . VAL A 1 113 ? 7.137 -2.215 -14.468 1.00 98.50 113 VAL A O 1
ATOM 856 N N . LYS A 1 114 ? 7.467 -1.917 -16.668 1.00 97.81 114 LYS A N 1
ATOM 857 C CA . LYS A 1 114 ? 6.604 -3.036 -17.074 1.00 97.81 114 LYS A CA 1
ATOM 858 C C . LYS A 1 114 ? 7.113 -4.374 -16.554 1.00 97.81 114 LYS A C 1
ATOM 860 O O . LYS A 1 114 ? 6.309 -5.157 -16.071 1.00 97.81 114 LYS A O 1
ATOM 865 N N . GLU A 1 115 ? 8.417 -4.618 -16.615 1.00 97.56 115 GLU A N 1
ATOM 866 C CA . GLU A 1 115 ? 9.049 -5.829 -16.083 1.00 97.56 115 GLU A CA 1
ATOM 867 C C . GLU A 1 115 ? 8.749 -6.007 -14.588 1.00 97.56 115 GLU A C 1
ATOM 869 O O . GLU A 1 115 ? 8.265 -7.060 -14.179 1.00 97.56 115 GLU A O 1
ATOM 874 N N . GLU A 1 116 ? 8.946 -4.957 -13.785 1.00 98.69 116 GLU A N 1
ATOM 875 C CA . GLU A 1 116 ? 8.663 -4.980 -12.345 1.00 98.69 116 GLU A CA 1
ATOM 876 C C . GLU A 1 116 ? 7.194 -5.290 -12.018 1.00 98.69 116 GLU A C 1
ATOM 878 O O . GLU A 1 116 ? 6.918 -5.934 -11.005 1.00 98.69 116 GLU A O 1
ATOM 883 N N . MET A 1 117 ? 6.253 -4.831 -12.847 1.00 98.56 117 MET A N 1
ATOM 884 C CA . MET A 1 117 ? 4.832 -5.128 -12.660 1.00 98.56 117 MET A CA 1
ATOM 885 C C . MET A 1 117 ? 4.493 -6.548 -13.118 1.00 98.56 117 MET A C 1
ATOM 887 O O . MET A 1 117 ? 3.904 -7.305 -12.354 1.00 98.56 117 MET A O 1
ATOM 891 N N . LEU A 1 118 ? 4.904 -6.927 -14.332 1.00 96.38 118 LEU A N 1
ATOM 892 C CA . LEU A 1 118 ? 4.539 -8.197 -14.965 1.00 96.38 118 LEU A CA 1
ATOM 893 C C . LEU A 1 118 ? 5.111 -9.416 -14.228 1.00 96.38 118 LEU A C 1
ATOM 895 O O . LEU A 1 118 ? 4.425 -10.428 -14.127 1.00 96.38 118 LEU A O 1
ATOM 899 N N . LEU A 1 119 ? 6.320 -9.319 -13.663 1.00 95.69 119 LEU A N 1
ATOM 900 C CA . LEU A 1 119 ? 6.884 -10.390 -12.828 1.00 95.69 119 LEU A CA 1
ATOM 901 C C . LEU A 1 119 ? 6.017 -10.669 -11.593 1.00 95.69 119 LEU A C 1
ATOM 903 O O . LEU A 1 119 ? 5.824 -11.818 -11.197 1.00 95.69 119 LEU A O 1
ATOM 907 N N . LEU A 1 120 ? 5.481 -9.613 -10.979 1.00 97.94 120 LEU A N 1
ATOM 908 C CA . LEU A 1 120 ? 4.589 -9.759 -9.838 1.00 97.94 120 LEU A CA 1
ATOM 909 C C . LEU A 1 120 ? 3.179 -10.195 -10.264 1.00 97.94 120 LEU A C 1
ATOM 911 O O . LEU A 1 120 ? 2.567 -10.984 -9.550 1.00 97.94 120 LEU A O 1
ATOM 915 N N . GLU A 1 121 ? 2.675 -9.743 -11.420 1.00 96.12 121 GLU A N 1
ATOM 916 C CA . GLU A 1 121 ? 1.425 -10.262 -11.998 1.00 96.12 121 GLU A CA 1
ATOM 917 C C . GLU A 1 121 ? 1.503 -11.786 -12.183 1.00 96.12 121 GLU A C 1
ATOM 919 O O . GLU A 1 121 ? 0.610 -12.495 -11.726 1.00 96.12 121 GLU A O 1
ATOM 924 N N . GLU A 1 122 ? 2.586 -12.301 -12.774 1.00 90.38 122 GLU A N 1
ATOM 925 C CA . GLU A 1 122 ? 2.792 -13.742 -12.979 1.00 90.38 122 GLU A CA 1
ATOM 926 C C . GLU A 1 122 ? 2.775 -14.519 -11.654 1.00 90.38 122 GLU A C 1
ATOM 928 O O . GLU A 1 122 ? 2.080 -15.529 -11.525 1.00 90.38 122 GLU A O 1
ATOM 933 N N . ALA A 1 123 ? 3.496 -14.033 -10.641 1.00 88.62 123 ALA A N 1
ATOM 934 C CA . ALA A 1 123 ? 3.512 -14.678 -9.332 1.00 88.62 123 ALA A CA 1
ATOM 935 C C . ALA A 1 123 ? 2.137 -14.658 -8.653 1.00 88.62 123 ALA A C 1
ATOM 937 O O . ALA A 1 123 ? 1.706 -15.677 -8.114 1.00 88.62 123 ALA A O 1
ATOM 938 N N . LEU A 1 124 ? 1.421 -13.533 -8.710 1.00 90.12 124 LEU A N 1
ATOM 939 C CA . LEU A 1 124 ? 0.086 -13.421 -8.127 1.00 90.12 124 LEU A CA 1
ATOM 940 C C . LEU A 1 124 ? -0.929 -14.304 -8.859 1.00 90.12 124 LEU A C 1
ATOM 942 O O . LEU A 1 124 ? -1.727 -14.951 -8.190 1.00 90.12 124 LEU A O 1
ATOM 946 N N . VAL A 1 125 ? -0.848 -14.441 -10.186 1.00 87.12 125 VAL A N 1
ATOM 947 C CA . VAL A 1 125 ? -1.685 -15.395 -10.935 1.00 87.12 125 VAL A CA 1
ATOM 948 C C . VAL A 1 125 ? -1.415 -16.828 -10.486 1.00 87.12 125 VAL A C 1
ATOM 950 O O . VAL A 1 125 ? -2.358 -17.579 -10.248 1.00 87.12 125 VAL A O 1
ATOM 953 N N . ASN A 1 126 ? -0.150 -17.205 -10.296 1.00 85.25 126 ASN A N 1
ATOM 954 C CA . ASN A 1 126 ? 0.204 -18.546 -9.830 1.00 85.25 126 ASN A CA 1
ATOM 955 C C . ASN A 1 126 ? -0.309 -18.851 -8.409 1.00 85.25 126 ASN A C 1
ATOM 957 O O . ASN A 1 126 ? -0.555 -20.014 -8.090 1.00 85.25 126 ASN A O 1
ATOM 961 N N . ILE A 1 127 ? -0.459 -17.832 -7.556 1.00 86.06 127 ILE A N 1
ATOM 962 C CA . ILE A 1 127 ? -0.865 -17.986 -6.150 1.00 86.06 127 ILE A CA 1
ATOM 963 C C . ILE A 1 127 ? -2.383 -17.846 -5.973 1.00 86.06 127 ILE A C 1
ATOM 965 O O . ILE A 1 127 ? -2.999 -18.647 -5.274 1.00 86.06 127 ILE A O 1
ATOM 969 N N . LEU A 1 128 ? -2.976 -16.822 -6.587 1.00 86.06 128 LEU A N 1
ATOM 970 C CA . LEU A 1 128 ? -4.358 -16.381 -6.376 1.00 86.06 128 LEU A CA 1
ATOM 971 C C . LEU A 1 128 ? -5.285 -16.700 -7.555 1.00 86.06 128 LEU A C 1
ATOM 973 O O . LEU A 1 128 ? -6.499 -16.598 -7.416 1.00 86.06 128 LEU A O 1
ATOM 977 N N . GLY A 1 129 ? -4.736 -17.059 -8.718 1.00 81.81 129 GLY A N 1
ATOM 978 C CA . GLY A 1 129 ? -5.495 -17.213 -9.964 1.00 81.81 129 GLY A CA 1
ATOM 979 C C . GLY A 1 129 ? -5.763 -15.897 -10.705 1.00 81.81 129 GLY A C 1
ATOM 980 O O . GLY A 1 129 ? -6.385 -15.917 -11.767 1.00 81.81 129 GLY A O 1
ATOM 981 N N . TYR A 1 130 ? -5.273 -14.772 -10.174 1.00 83.44 130 TYR A N 1
ATOM 982 C CA . TYR A 1 130 ? -5.460 -13.433 -10.727 1.00 83.44 130 TYR A CA 1
ATOM 983 C C . TYR A 1 130 ? -4.299 -12.486 -10.381 1.00 83.44 130 TYR A C 1
ATOM 985 O O . TYR A 1 130 ? -3.501 -12.756 -9.486 1.00 83.44 130 TYR A O 1
ATOM 993 N N . PHE A 1 131 ? -4.269 -11.308 -11.011 1.00 87.44 131 PHE A N 1
ATOM 994 C CA . PHE A 1 131 ? -3.406 -10.185 -10.618 1.00 87.44 131 PHE A CA 1
ATOM 995 C C . PHE A 1 131 ? -4.215 -8.896 -10.337 1.00 87.44 131 PHE A C 1
ATOM 997 O O . PHE A 1 131 ? -5.339 -8.757 -10.828 1.00 87.44 131 PHE A O 1
ATOM 1004 N N . PRO A 1 132 ? -3.681 -7.952 -9.533 1.00 90.56 132 PRO A N 1
ATOM 1005 C CA . PRO A 1 132 ? -4.367 -6.714 -9.164 1.00 90.56 132 PRO A CA 1
ATOM 1006 C C . PRO A 1 132 ? -4.224 -5.609 -10.220 1.00 90.56 132 PRO A C 1
ATOM 1008 O O . PRO A 1 132 ? -3.173 -5.469 -10.839 1.00 90.56 132 PRO A O 1
ATOM 1011 N N . TYR A 1 133 ? -5.230 -4.732 -10.313 1.00 92.81 133 TYR A N 1
ATOM 1012 C CA . TYR A 1 133 ? -5.162 -3.459 -11.059 1.00 92.81 133 TYR A CA 1
ATOM 1013 C C . TYR A 1 133 ? -4.746 -2.255 -10.209 1.00 92.81 133 TYR A C 1
ATOM 1015 O O . TYR A 1 133 ? -4.618 -1.139 -10.705 1.00 92.81 133 TYR A O 1
ATOM 1023 N N . TYR A 1 134 ? -4.541 -2.456 -8.913 1.00 98.31 134 TYR A N 1
ATOM 1024 C CA . TYR A 1 134 ? -4.109 -1.416 -7.989 1.00 98.31 134 TYR A CA 1
ATOM 1025 C C . TYR A 1 134 ? -2.636 -1.585 -7.691 1.00 98.31 134 TYR A C 1
ATOM 1027 O O . TYR A 1 134 ? -2.178 -2.702 -7.453 1.00 98.31 134 TYR A O 1
ATOM 1035 N N . MET A 1 135 ? -1.900 -0.480 -7.678 1.00 98.69 135 MET A N 1
ATOM 1036 C CA . MET A 1 135 ? -0.514 -0.489 -7.248 1.00 98.69 135 MET A CA 1
ATOM 1037 C C . MET A 1 135 ? -0.157 0.763 -6.467 1.00 98.69 135 MET A C 1
ATOM 1039 O O . MET A 1 135 ? -0.738 1.826 -6.682 1.00 98.69 135 MET A O 1
ATOM 1043 N N . ARG A 1 136 ? 0.821 0.631 -5.579 1.00 98.88 136 ARG A N 1
ATOM 1044 C CA . ARG A 1 136 ? 1.502 1.762 -4.955 1.00 98.88 136 ARG A CA 1
ATOM 1045 C C . ARG A 1 136 ? 2.949 1.748 -5.435 1.00 98.88 136 ARG A C 1
ATOM 1047 O O . ARG A 1 136 ? 3.566 0.685 -5.417 1.00 98.88 136 ARG A O 1
ATOM 1054 N N . PRO A 1 137 ? 3.507 2.868 -5.910 1.00 98.81 137 PRO A N 1
ATOM 1055 C CA . PRO A 1 137 ? 4.894 2.891 -6.345 1.00 98.81 137 PRO A CA 1
ATOM 1056 C C . PRO A 1 137 ? 5.842 2.924 -5.137 1.00 98.81 137 PRO A C 1
ATOM 1058 O O . PRO A 1 137 ? 5.621 3.739 -4.236 1.00 98.81 137 PRO A O 1
ATOM 1061 N N . PRO A 1 138 ? 6.918 2.116 -5.125 1.00 98.75 138 PRO A N 1
ATOM 1062 C CA . PRO A 1 138 ? 7.986 2.221 -4.136 1.00 98.75 138 PRO A CA 1
ATOM 1063 C C . PRO A 1 138 ? 8.470 3.659 -3.955 1.00 98.75 138 PRO A C 1
ATOM 1065 O O . PRO A 1 138 ? 8.623 4.412 -4.927 1.00 98.75 138 PRO A O 1
ATOM 1068 N N . PHE A 1 139 ? 8.712 4.044 -2.700 1.00 97.19 139 PHE A N 1
ATOM 1069 C CA . PHE A 1 139 ? 9.130 5.398 -2.304 1.00 97.19 139 PHE A CA 1
ATOM 1070 C C . PHE A 1 139 ? 8.145 6.513 -2.703 1.00 97.19 139 PHE A C 1
ATOM 1072 O O . PHE A 1 139 ? 8.534 7.683 -2.754 1.00 97.19 139 PHE A O 1
ATOM 1079 N N . LEU A 1 140 ? 6.906 6.155 -3.067 1.00 97.38 140 LEU A N 1
ATOM 1080 C CA . LEU A 1 140 ? 5.926 7.035 -3.710 1.00 97.38 140 LEU A CA 1
ATOM 1081 C C . LEU A 1 140 ? 6.478 7.744 -4.963 1.00 97.38 140 LEU A C 1
ATOM 1083 O O . LEU A 1 140 ? 6.042 8.838 -5.330 1.00 97.38 140 LEU A O 1
ATOM 1087 N N . SER A 1 141 ? 7.486 7.149 -5.608 1.00 97.56 141 SER A N 1
ATOM 1088 C CA . SER A 1 141 ? 8.317 7.827 -6.598 1.00 97.56 141 SER A CA 1
ATOM 1089 C C . SER A 1 141 ? 7.966 7.383 -8.014 1.00 97.56 141 SER A C 1
ATOM 1091 O O . SER A 1 141 ? 8.275 6.274 -8.450 1.00 97.56 141 SER A O 1
ATOM 1093 N N . VAL A 1 142 ? 7.319 8.286 -8.753 1.00 96.00 142 VAL A N 1
ATOM 1094 C CA . VAL A 1 142 ? 6.913 8.100 -10.152 1.00 96.00 142 VAL A CA 1
ATOM 1095 C C . VAL A 1 142 ? 7.193 9.354 -10.975 1.00 96.00 142 VAL A C 1
ATOM 1097 O O . VAL A 1 142 ? 7.156 10.475 -10.471 1.00 96.00 142 VAL A O 1
ATOM 1100 N N . ASN A 1 143 ? 7.448 9.170 -12.270 1.00 93.50 143 ASN A N 1
ATOM 1101 C CA . ASN A 1 143 ? 7.559 10.246 -13.255 1.00 93.50 143 ASN A CA 1
ATOM 1102 C C . ASN A 1 143 ? 6.574 10.005 -14.420 1.00 93.50 143 ASN A C 1
ATOM 1104 O O . ASN A 1 143 ? 5.841 9.016 -14.431 1.00 93.50 143 ASN A O 1
ATOM 1108 N N . ALA A 1 144 ? 6.560 10.886 -15.423 1.00 95.88 144 ALA A N 1
ATOM 1109 C CA . ALA A 1 144 ? 5.661 10.750 -16.573 1.00 95.88 144 ALA A CA 1
ATOM 1110 C C . ALA A 1 144 ? 5.872 9.449 -17.377 1.00 95.88 144 ALA A C 1
ATOM 1112 O O . ALA A 1 144 ? 4.903 8.890 -17.885 1.00 95.88 144 ALA A O 1
ATOM 1113 N N . VAL A 1 145 ? 7.111 8.948 -17.464 1.00 96.25 145 VAL A N 1
ATOM 1114 C CA . VAL A 1 145 ? 7.434 7.681 -18.145 1.00 96.25 145 VAL A CA 1
ATOM 1115 C C . VAL A 1 145 ? 6.820 6.503 -17.388 1.00 96.25 145 VAL A C 1
ATOM 1117 O O . VAL A 1 145 ? 6.137 5.678 -17.991 1.00 96.25 145 VAL A O 1
ATOM 1120 N N . ALA A 1 146 ? 6.998 6.460 -16.066 1.00 97.88 146 ALA A N 1
ATOM 1121 C CA . ALA A 1 146 ? 6.425 5.422 -15.218 1.00 97.88 146 ALA A CA 1
ATOM 1122 C C . ALA A 1 146 ? 4.892 5.457 -15.229 1.00 97.88 146 ALA A C 1
ATOM 1124 O O . ALA A 1 146 ? 4.259 4.426 -15.431 1.00 97.88 146 ALA A O 1
ATOM 1125 N N . LEU A 1 147 ? 4.285 6.639 -15.086 1.00 97.12 147 LEU A N 1
ATOM 1126 C CA . LEU A 1 147 ? 2.828 6.797 -15.125 1.00 97.12 147 LEU A CA 1
ATOM 1127 C C . LEU A 1 147 ? 2.234 6.358 -16.468 1.00 97.12 147 LEU A C 1
ATOM 1129 O O . LEU A 1 147 ? 1.186 5.718 -16.487 1.00 97.12 147 LEU A O 1
ATOM 1133 N N . GLN A 1 148 ? 2.911 6.642 -17.585 1.00 96.31 148 GLN A N 1
ATOM 1134 C CA . GLN A 1 148 ? 2.480 6.183 -18.904 1.00 96.31 148 GLN A CA 1
ATOM 1135 C C . GLN A 1 148 ? 2.587 4.656 -19.043 1.00 96.31 148 GLN A C 1
ATOM 1137 O O . GLN A 1 148 ? 1.649 4.028 -19.530 1.00 96.31 148 GLN A O 1
ATOM 1142 N N . ALA A 1 149 ? 3.672 4.040 -18.565 1.00 97.81 149 ALA A N 1
ATOM 1143 C CA . ALA A 1 149 ? 3.806 2.581 -18.553 1.00 97.81 149 ALA A CA 1
ATOM 1144 C C . ALA A 1 149 ? 2.727 1.911 -17.679 1.00 97.81 149 ALA A C 1
ATOM 1146 O O . ALA A 1 149 ? 2.086 0.952 -18.107 1.00 97.81 149 ALA A O 1
ATOM 1147 N N . LEU A 1 150 ? 2.463 2.461 -16.490 1.00 98.25 150 LEU A N 1
ATOM 1148 C CA . LEU A 1 150 ? 1.399 2.004 -15.591 1.00 98.25 150 LEU A CA 1
ATOM 1149 C C . LEU A 1 150 ? 0.009 2.194 -16.212 1.00 98.25 150 LEU A C 1
ATOM 1151 O O . LEU A 1 150 ? -0.852 1.335 -16.053 1.00 98.25 150 LEU A O 1
ATOM 1155 N N . LYS A 1 151 ? -0.211 3.272 -16.975 1.00 96.06 151 LYS A N 1
ATOM 1156 C CA . LYS A 1 151 ? -1.447 3.482 -17.740 1.00 96.06 151 LYS A CA 1
ATOM 1157 C C . LYS A 1 151 ? -1.662 2.400 -18.794 1.00 96.06 151 LYS A C 1
ATOM 1159 O O . LYS A 1 151 ? -2.775 1.904 -18.931 1.00 96.06 151 LYS A O 1
ATOM 1164 N N . GLU A 1 152 ? -0.615 2.046 -19.538 1.00 94.94 152 GLU A N 1
ATOM 1165 C CA . GLU A 1 152 ? -0.660 0.987 -20.557 1.00 94.94 152 GLU A CA 1
ATOM 1166 C C . GLU A 1 152 ? -0.964 -0.382 -19.941 1.00 94.94 152 GLU A C 1
ATOM 1168 O O . GLU A 1 152 ? -1.708 -1.166 -20.525 1.00 94.94 152 GLU A O 1
ATOM 1173 N N . LEU A 1 153 ? -0.461 -0.626 -18.730 1.00 94.56 153 LEU A N 1
ATOM 1174 C CA . LEU A 1 153 ? -0.787 -1.795 -17.914 1.00 94.56 153 LEU A CA 1
ATOM 1175 C C . LEU A 1 153 ? -2.081 -1.641 -17.099 1.00 94.56 153 LEU A C 1
ATOM 1177 O O . LEU A 1 153 ? -2.405 -2.518 -16.304 1.00 94.56 153 LEU A O 1
ATOM 1181 N N . GLN A 1 154 ? -2.851 -0.569 -17.302 1.00 95.19 154 GLN A N 1
ATOM 1182 C CA . GLN A 1 154 ? -4.113 -0.292 -16.607 1.00 95.19 154 GLN A CA 1
ATOM 1183 C C . GLN A 1 154 ? -4.004 -0.380 -15.074 1.00 95.19 154 GLN A C 1
ATOM 1185 O O . GLN A 1 154 ? -4.872 -0.938 -14.413 1.00 95.19 154 GLN A O 1
ATOM 1190 N N . TYR A 1 155 ? -2.941 0.180 -14.500 1.00 97.62 155 TYR A N 1
ATOM 1191 C CA . TYR A 1 155 ? -2.801 0.302 -13.054 1.00 97.62 155 TYR A CA 1
ATOM 1192 C C . TYR A 1 155 ? -3.402 1.608 -12.532 1.00 97.62 155 TYR A C 1
ATOM 1194 O 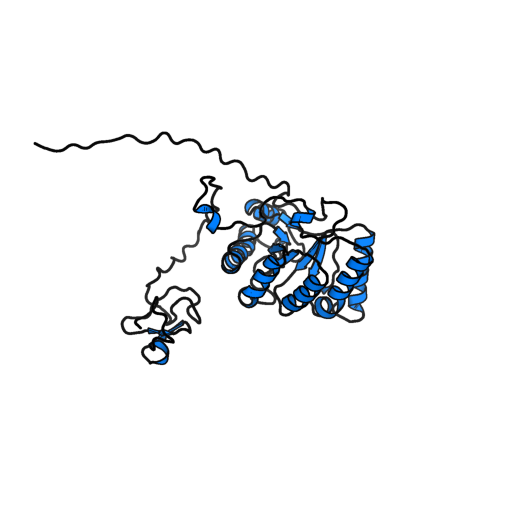O . TYR A 1 155 ? -3.110 2.695 -13.041 1.00 97.62 155 TYR A O 1
ATOM 1202 N N . HIS A 1 156 ? -4.196 1.514 -11.470 1.00 97.62 156 HIS A N 1
ATOM 1203 C CA . HIS A 1 156 ? -4.533 2.625 -10.585 1.00 97.62 156 HIS A CA 1
ATOM 1204 C C . HIS A 1 156 ? -3.345 2.888 -9.653 1.00 97.62 156 HIS A C 1
ATOM 1206 O O . HIS A 1 156 ? -2.895 1.974 -8.961 1.00 97.62 156 HIS A O 1
ATOM 1212 N N . VAL A 1 157 ? -2.823 4.120 -9.645 1.00 98.50 157 VAL A N 1
ATOM 1213 C CA . VAL A 1 157 ? -1.588 4.472 -8.922 1.00 98.50 157 VAL A CA 1
ATOM 1214 C C . VAL A 1 157 ? -1.944 5.142 -7.600 1.00 98.50 157 VAL A C 1
ATOM 1216 O O . VAL A 1 157 ? -2.327 6.309 -7.566 1.00 98.50 157 VAL A O 1
ATOM 1219 N N . ILE A 1 158 ? -1.825 4.403 -6.504 1.00 98.81 158 ILE A N 1
ATOM 1220 C CA . ILE A 1 158 ? -2.226 4.833 -5.165 1.00 98.81 158 ILE A CA 1
ATOM 1221 C C . ILE A 1 158 ? -1.027 5.442 -4.448 1.00 98.81 158 ILE A C 1
ATOM 1223 O O . ILE A 1 158 ? -0.042 4.756 -4.210 1.00 98.81 158 ILE A O 1
ATOM 1227 N N . ILE A 1 159 ? -1.117 6.720 -4.089 1.00 98.38 159 ILE A N 1
ATOM 1228 C CA . ILE A 1 159 ? -0.103 7.425 -3.294 1.00 98.38 159 ILE A CA 1
ATOM 1229 C C . ILE A 1 159 ? -0.536 7.519 -1.834 1.00 98.38 159 ILE A C 1
ATOM 1231 O O . ILE A 1 159 ? 0.232 7.195 -0.941 1.00 98.38 159 ILE A O 1
ATOM 1235 N N . GLY A 1 160 ? -1.791 7.892 -1.596 1.00 96.88 160 GLY A N 1
ATOM 1236 C CA . GLY A 1 160 ? -2.295 8.147 -0.251 1.00 96.88 160 GLY A CA 1
ATOM 1237 C C . GLY A 1 160 ? -2.014 9.561 0.258 1.00 96.88 160 GLY A C 1
ATOM 1238 O O . GLY A 1 160 ? -1.135 10.269 -0.235 1.00 96.88 160 GLY A O 1
ATOM 1239 N N . ASP A 1 161 ? -2.807 9.999 1.228 1.00 98.00 161 ASP A N 1
ATOM 1240 C CA . ASP A 1 161 ? -2.764 11.341 1.811 1.00 98.00 161 ASP A CA 1
ATOM 1241 C C . ASP A 1 161 ? -2.358 11.325 3.292 1.00 98.00 161 ASP A C 1
ATOM 1243 O O . ASP A 1 161 ? -2.035 12.379 3.846 1.00 98.00 161 ASP A O 1
ATOM 1247 N N . LEU A 1 162 ? -2.290 10.147 3.922 1.00 98.62 162 LEU A N 1
ATOM 1248 C CA . LEU A 1 162 ? -1.842 9.942 5.297 1.00 98.62 162 LEU A CA 1
ATOM 1249 C C . LEU A 1 162 ? -0.649 8.978 5.342 1.00 98.62 162 LEU A C 1
ATOM 1251 O O . LEU A 1 162 ? -0.812 7.765 5.308 1.00 98.62 162 LEU A O 1
ATOM 1255 N N . ASN A 1 163 ? 0.557 9.520 5.491 1.00 98.31 163 ASN A N 1
ATOM 1256 C CA . ASN A 1 163 ? 1.774 8.728 5.665 1.00 98.31 163 ASN A CA 1
ATOM 1257 C C . ASN A 1 163 ? 2.196 8.739 7.142 1.00 98.31 163 ASN A C 1
ATOM 1259 O O . ASN A 1 163 ? 2.454 9.805 7.713 1.00 98.31 163 ASN A O 1
ATOM 1263 N N . THR A 1 164 ? 2.244 7.556 7.757 1.00 98.38 164 THR A N 1
ATOM 1264 C CA . THR A 1 164 ? 2.643 7.378 9.166 1.00 98.38 164 THR A CA 1
ATOM 1265 C C . THR A 1 164 ? 4.145 7.558 9.383 1.00 98.38 164 THR A C 1
ATOM 1267 O O . THR A 1 164 ? 4.574 7.850 10.498 1.00 98.38 164 THR A O 1
ATOM 1270 N N . LYS A 1 165 ? 4.940 7.429 8.313 1.00 98.00 165 LYS A N 1
ATOM 1271 C CA . LYS A 1 165 ? 6.409 7.425 8.292 1.00 98.00 165 LYS A CA 1
ATOM 1272 C C . LYS A 1 165 ? 7.005 6.427 9.274 1.00 98.00 165 LYS A C 1
ATOM 1274 O O . LYS A 1 165 ? 8.092 6.637 9.803 1.00 98.00 165 LYS A O 1
ATOM 1279 N N . ASP A 1 166 ? 6.280 5.356 9.535 1.00 98.25 166 ASP A N 1
ATOM 1280 C CA . ASP A 1 166 ? 6.629 4.316 10.483 1.00 98.25 166 ASP A CA 1
ATOM 1281 C C . ASP A 1 166 ? 8.026 3.729 10.235 1.00 98.25 166 ASP A C 1
ATOM 1283 O O . ASP A 1 166 ? 8.808 3.616 11.178 1.00 98.25 166 ASP A O 1
ATOM 1287 N N . TRP A 1 167 ? 8.422 3.521 8.979 1.00 96.31 167 TRP A N 1
ATOM 1288 C CA . TRP A 1 167 ? 9.784 3.114 8.594 1.00 96.31 167 TRP A CA 1
ATOM 1289 C C . TRP A 1 167 ? 10.910 4.055 9.082 1.00 96.31 167 TRP A C 1
ATOM 1291 O O . TRP A 1 167 ? 12.051 3.628 9.241 1.00 96.31 167 TRP A O 1
ATOM 1301 N N . GLN A 1 168 ? 10.631 5.339 9.355 1.00 97.31 168 GLN A N 1
ATOM 1302 C CA . GLN A 1 168 ? 11.616 6.281 9.922 1.00 97.31 168 GLN A CA 1
ATOM 1303 C C . GLN A 1 168 ? 11.754 6.157 11.444 1.00 97.31 168 GLN A C 1
ATOM 1305 O O . GLN A 1 168 ? 12.720 6.655 12.026 1.00 97.31 168 GLN A O 1
ATOM 1310 N N . TYR A 1 169 ? 10.775 5.536 12.097 1.00 96.56 169 TYR A N 1
ATOM 1311 C CA . TYR A 1 169 ? 10.512 5.662 13.525 1.00 96.56 169 TYR A CA 1
ATOM 1312 C C . TYR A 1 169 ? 10.573 4.312 14.255 1.00 96.56 169 TYR A C 1
ATOM 1314 O O . TYR A 1 169 ? 9.732 4.005 15.098 1.00 96.56 169 TYR A O 1
ATOM 1322 N N . GLN A 1 170 ? 11.614 3.527 13.965 1.00 95.38 170 GLN A N 1
ATOM 1323 C CA . GLN A 1 170 ? 11.852 2.186 14.518 1.00 95.38 170 GLN A CA 1
ATOM 1324 C C . GLN A 1 170 ? 12.514 2.211 15.911 1.00 95.38 170 GLN A C 1
ATOM 1326 O O . GLN A 1 170 ? 13.604 1.676 16.123 1.00 95.38 170 GLN A O 1
ATOM 1331 N N . SER A 1 171 ? 11.879 2.891 16.867 1.00 95.75 171 SER A N 1
ATOM 1332 C CA . SER A 1 171 ? 12.294 2.916 18.276 1.00 95.75 171 SER A CA 1
ATOM 1333 C C . SER A 1 171 ? 11.129 3.273 19.201 1.00 95.75 171 SER A C 1
ATOM 1335 O O . SER A 1 171 ? 10.132 3.839 18.757 1.00 95.75 171 SER A O 1
ATOM 1337 N N . GLU A 1 172 ? 11.283 3.020 20.503 1.00 92.38 172 GLU A N 1
ATOM 1338 C CA . GLU A 1 172 ? 10.258 3.317 21.517 1.00 92.38 172 GLU A CA 1
ATOM 1339 C C . GLU A 1 172 ? 9.828 4.790 21.518 1.00 92.38 172 GLU A C 1
ATOM 1341 O O . GLU A 1 172 ? 8.642 5.097 21.574 1.00 92.38 172 GLU A O 1
ATOM 1346 N N . SER A 1 173 ? 10.781 5.720 21.410 1.00 93.69 173 SER A N 1
ATOM 1347 C CA . SER A 1 173 ? 10.468 7.151 21.332 1.00 93.69 173 SER A CA 1
ATOM 1348 C C . SER A 1 173 ? 10.066 7.592 19.925 1.00 93.69 173 SER A C 1
ATOM 1350 O O . SER A 1 173 ? 9.260 8.510 19.773 1.00 93.69 173 SER A O 1
ATOM 1352 N N . GLY A 1 174 ? 10.612 6.948 18.891 1.00 96.00 174 GLY A N 1
ATOM 1353 C CA . GLY A 1 174 ? 10.297 7.240 17.499 1.00 96.00 174 GLY A CA 1
ATOM 1354 C C . GLY A 1 174 ? 8.839 6.944 17.180 1.00 96.00 174 GLY A C 1
ATOM 1355 O O . GLY A 1 174 ? 8.163 7.796 16.601 1.00 96.00 174 GLY A O 1
ATOM 1356 N N . ILE A 1 175 ? 8.338 5.775 17.589 1.00 97.62 175 ILE A N 1
ATOM 1357 C CA . ILE A 1 175 ? 7.013 5.290 17.191 1.00 97.62 175 ILE A CA 1
ATOM 1358 C C . ILE A 1 175 ? 5.873 6.195 17.678 1.00 97.62 175 ILE A C 1
ATOM 1360 O O . ILE A 1 175 ? 4.842 6.296 17.016 1.00 97.62 175 ILE A O 1
ATOM 1364 N N . GLU A 1 176 ? 6.074 6.955 18.758 1.00 98.06 176 GLU A N 1
ATOM 1365 C CA . GLU A 1 176 ? 5.133 7.996 19.194 1.00 98.06 176 GLU A CA 1
ATOM 1366 C C . GLU A 1 176 ? 4.929 9.089 18.132 1.00 98.06 176 GLU A C 1
ATOM 1368 O O . GLU A 1 176 ? 3.831 9.626 17.983 1.00 98.06 176 GLU A O 1
ATOM 1373 N N . THR A 1 177 ? 5.951 9.376 17.320 1.00 98.56 177 THR A N 1
ATOM 1374 C CA . THR A 1 177 ? 5.820 10.288 16.176 1.00 98.56 177 THR A CA 1
ATOM 1375 C C . THR A 1 177 ? 4.939 9.683 15.087 1.00 98.56 177 THR A C 1
ATOM 1377 O O . THR A 1 177 ? 4.071 10.381 14.566 1.00 98.56 177 THR A O 1
ATOM 1380 N N . ALA A 1 178 ? 5.086 8.389 14.783 1.00 98.56 178 ALA A N 1
ATOM 1381 C CA . ALA A 1 178 ? 4.230 7.702 13.813 1.00 98.56 178 ALA A CA 1
ATOM 1382 C C . ALA A 1 178 ? 2.760 7.662 14.274 1.00 98.56 178 ALA A C 1
ATOM 1384 O O . ALA A 1 178 ? 1.854 7.998 13.509 1.00 98.56 178 ALA A O 1
ATOM 1385 N N . LYS A 1 179 ? 2.520 7.363 15.560 1.00 98.75 179 LYS A N 1
ATOM 1386 C CA . LYS A 1 179 ? 1.189 7.438 16.192 1.00 98.75 179 LYS A CA 1
ATOM 1387 C C . LYS A 1 179 ? 0.578 8.834 16.078 1.00 98.75 179 LYS A C 1
ATOM 1389 O O . LYS A 1 179 ? -0.607 8.984 15.757 1.00 98.75 179 LYS A O 1
ATOM 1394 N N . LYS A 1 180 ? 1.386 9.872 16.316 1.00 98.69 180 LYS A N 1
ATOM 1395 C CA . LYS A 1 180 ? 0.948 11.262 16.183 1.00 98.69 180 LYS A CA 1
ATOM 1396 C C . LYS A 1 180 ? 0.605 11.605 14.734 1.00 98.69 180 LYS A C 1
ATOM 1398 O O . LYS A 1 180 ? -0.460 12.160 14.499 1.00 98.69 180 LYS A O 1
ATOM 1403 N N . LEU A 1 181 ? 1.454 11.246 13.771 1.00 98.81 181 LEU A N 1
ATOM 1404 C CA . LEU A 1 181 ? 1.202 11.479 12.343 1.00 98.81 181 LEU A CA 1
ATOM 1405 C C . LEU A 1 181 ? -0.080 10.789 11.869 1.00 98.81 181 LEU A C 1
ATOM 1407 O O . LEU A 1 181 ? -0.841 11.381 11.103 1.00 98.81 181 LEU A O 1
ATOM 1411 N N . PHE A 1 182 ? -0.349 9.580 12.367 1.00 98.81 182 PHE A N 1
ATOM 1412 C CA . PHE A 1 182 ? -1.608 8.888 12.119 1.00 98.81 182 PHE A CA 1
ATOM 1413 C C . PHE A 1 182 ? -2.808 9.681 12.651 1.00 98.81 182 PHE A C 1
ATOM 1415 O O . PHE A 1 182 ? -3.735 9.992 11.906 1.00 98.81 182 PHE A O 1
ATOM 1422 N N . THR A 1 183 ? -2.761 10.070 13.924 1.00 98.75 183 THR A N 1
ATOM 1423 C CA . THR A 1 183 ? -3.852 10.795 14.593 1.00 98.75 183 THR A CA 1
ATOM 1424 C C . THR A 1 183 ? -4.107 12.166 13.959 1.00 98.75 183 THR A C 1
ATOM 1426 O O . THR A 1 183 ? -5.242 12.467 13.594 1.00 98.75 183 THR A O 1
ATOM 1429 N N . ASP A 1 184 ? -3.052 12.960 13.754 1.00 98.75 184 ASP A N 1
ATOM 1430 C CA . ASP A 1 184 ? -3.119 14.270 13.098 1.00 98.75 184 ASP A CA 1
ATOM 1431 C C . ASP A 1 184 ? -3.674 14.142 11.673 1.00 98.75 184 ASP A C 1
ATOM 1433 O O . ASP A 1 184 ? -4.440 14.985 11.208 1.00 98.75 184 ASP A O 1
ATOM 1437 N N . GLY A 1 185 ? -3.283 13.085 10.955 1.00 98.69 185 GLY A N 1
ATOM 1438 C CA . GLY A 1 185 ? -3.755 12.849 9.602 1.00 98.69 185 GLY A CA 1
ATOM 1439 C C . GLY A 1 185 ? -5.259 12.588 9.546 1.00 98.69 185 GLY A C 1
ATOM 1440 O O . GLY A 1 185 ? -5.948 13.161 8.701 1.00 98.69 185 GLY A O 1
ATOM 1441 N N . LEU A 1 186 ? -5.772 11.784 10.481 1.00 98.50 186 LEU A N 1
ATOM 1442 C CA . LEU A 1 186 ? -7.209 11.561 10.639 1.00 98.50 186 LEU A CA 1
ATOM 1443 C C . LEU A 1 186 ? -7.947 12.854 11.018 1.00 98.50 186 LEU A C 1
ATOM 1445 O O . LEU A 1 186 ? -9.026 13.109 10.488 1.00 98.50 186 LEU A O 1
ATOM 1449 N N . ASP A 1 187 ? -7.370 13.687 11.888 1.00 98.38 187 ASP A N 1
ATOM 1450 C CA . ASP A 1 187 ? -7.954 14.981 12.283 1.00 98.38 187 ASP A CA 1
ATOM 1451 C C . ASP A 1 187 ? -8.045 15.965 11.102 1.00 98.38 187 ASP A C 1
ATOM 1453 O O . ASP A 1 187 ? -8.951 16.796 11.043 1.00 98.38 187 ASP A O 1
ATOM 1457 N N . LEU A 1 188 ? -7.143 15.837 10.124 1.00 98.31 188 LEU A N 1
ATOM 1458 C CA . LEU A 1 188 ? -7.171 16.576 8.858 1.00 98.31 188 LEU A CA 1
ATOM 1459 C C . LEU A 1 188 ? -8.122 15.970 7.811 1.00 98.31 188 LEU A C 1
ATOM 1461 O O . LEU A 1 188 ? -8.209 16.495 6.701 1.00 98.31 188 LEU A O 1
ATOM 1465 N N . GLY A 1 189 ? -8.822 14.879 8.134 1.00 97.88 189 GLY A N 1
ATOM 1466 C CA . GLY A 1 189 ? -9.748 14.207 7.222 1.00 97.88 189 GLY A CA 1
ATOM 1467 C C . GLY A 1 189 ? -9.066 13.431 6.096 1.00 97.88 189 GLY A C 1
ATOM 1468 O O . GLY A 1 189 ? -9.683 13.217 5.056 1.00 97.88 189 GLY A O 1
ATOM 1469 N N . ARG A 1 190 ? -7.802 13.029 6.275 1.00 98.50 190 ARG A N 1
ATOM 1470 C CA . ARG A 1 190 ? -7.093 12.165 5.321 1.00 98.50 190 ARG A CA 1
ATOM 1471 C C . ARG A 1 190 ? -7.609 10.736 5.412 1.00 98.50 190 ARG A C 1
ATOM 1473 O O . ARG A 1 190 ? -8.071 10.297 6.465 1.00 98.50 190 ARG A O 1
ATOM 1480 N N . THR A 1 191 ? -7.545 10.015 4.302 1.00 98.56 191 THR A N 1
ATOM 1481 C CA . THR A 1 191 ? -8.373 8.822 4.105 1.00 98.56 191 THR A CA 1
ATOM 1482 C C . THR A 1 191 ? -7.620 7.600 3.610 1.00 98.56 191 THR A C 1
ATOM 1484 O O . THR A 1 191 ? -8.003 6.502 3.994 1.00 98.56 191 THR A O 1
ATOM 1487 N N . ILE A 1 192 ? -6.557 7.740 2.817 1.00 98.75 192 ILE A N 1
ATOM 1488 C CA . ILE A 1 192 ? -5.748 6.607 2.356 1.00 98.75 192 ILE A CA 1
ATOM 1489 C C . ILE A 1 192 ? -4.433 6.624 3.128 1.00 98.75 192 ILE A C 1
ATOM 1491 O O . ILE A 1 192 ? -3.618 7.539 2.993 1.00 98.75 192 ILE A O 1
ATOM 1495 N N . ILE A 1 193 ? -4.254 5.593 3.948 1.00 98.81 193 ILE A N 1
ATOM 1496 C CA . ILE A 1 193 ? -3.148 5.469 4.892 1.00 98.81 193 ILE A CA 1
ATOM 1497 C C . ILE A 1 193 ? -2.020 4.639 4.275 1.00 98.81 193 ILE A C 1
ATOM 1499 O O . ILE A 1 193 ? -2.266 3.663 3.565 1.00 98.81 193 ILE A O 1
ATOM 1503 N N . GLU A 1 194 ? -0.789 5.022 4.582 1.00 98.69 194 GLU A N 1
ATOM 1504 C CA . GLU A 1 194 ? 0.435 4.286 4.281 1.00 98.69 194 GLU A CA 1
ATOM 1505 C C . GLU A 1 194 ? 1.159 3.936 5.589 1.00 98.69 194 GLU A C 1
ATOM 1507 O O . GLU A 1 194 ? 1.500 4.813 6.399 1.00 98.69 194 GLU A O 1
ATOM 1512 N N . ALA A 1 195 ? 1.370 2.638 5.776 1.00 98.56 195 ALA A N 1
ATOM 1513 C CA . ALA A 1 195 ? 2.216 2.019 6.787 1.00 98.56 195 ALA A CA 1
ATOM 1514 C C . ALA A 1 195 ? 2.893 0.778 6.172 1.00 98.56 195 ALA A C 1
ATOM 1516 O O . ALA A 1 195 ? 2.541 0.358 5.071 1.00 98.56 195 ALA A O 1
ATOM 1517 N N . HIS A 1 196 ? 3.842 0.173 6.877 1.00 98.62 196 HIS A N 1
ATOM 1518 C CA . HIS A 1 196 ? 4.673 -0.916 6.365 1.00 98.62 196 HIS A CA 1
ATOM 1519 C C . HIS A 1 196 ? 4.601 -2.105 7.322 1.00 98.62 196 HIS A C 1
ATOM 1521 O O . HIS A 1 196 ? 5.035 -2.031 8.471 1.00 98.62 196 HIS A O 1
ATOM 1527 N N . GLU A 1 197 ? 4.048 -3.229 6.864 1.00 95.19 197 GLU A N 1
ATOM 1528 C CA . GLU A 1 197 ? 3.803 -4.383 7.743 1.00 95.19 197 GLU A CA 1
ATOM 1529 C C . GLU A 1 197 ? 5.084 -5.092 8.201 1.00 95.19 197 GLU A C 1
ATOM 1531 O O . GLU A 1 197 ? 5.090 -5.781 9.219 1.00 95.19 197 GLU A O 1
ATOM 1536 N N . GLN A 1 198 ? 6.173 -4.921 7.452 1.00 95.69 198 GLN A N 1
ATOM 1537 C CA . GLN A 1 198 ? 7.453 -5.576 7.716 1.00 95.69 198 GLN A CA 1
ATOM 1538 C C . GLN A 1 198 ? 8.265 -4.928 8.844 1.00 95.69 198 GLN A C 1
ATOM 1540 O O . GLN A 1 198 ? 9.205 -5.542 9.346 1.00 95.69 198 GLN A O 1
ATOM 1545 N N . GLU A 1 199 ? 7.904 -3.713 9.250 1.00 97.56 199 GLU A N 1
ATOM 1546 C CA . GLU A 1 199 ? 8.606 -2.967 10.288 1.00 97.56 199 GLU A CA 1
ATOM 1547 C C . GLU A 1 199 ? 8.240 -3.474 11.694 1.00 97.56 199 GLU A C 1
ATOM 1549 O O . GLU A 1 199 ? 7.065 -3.558 12.058 1.00 97.56 199 GLU A O 1
ATOM 1554 N N . GLU A 1 200 ? 9.248 -3.771 12.520 1.00 96.94 200 GLU A N 1
ATOM 1555 C CA . GLU A 1 200 ? 9.064 -4.370 13.853 1.00 96.94 200 GLU A CA 1
ATOM 1556 C C . GLU A 1 200 ? 8.235 -3.473 14.779 1.00 96.94 200 GLU A C 1
ATOM 1558 O O . GLU A 1 200 ? 7.327 -3.949 15.458 1.00 96.94 200 GLU A O 1
ATOM 1563 N N . TRP A 1 201 ? 8.487 -2.161 14.786 1.00 98.12 201 TRP A N 1
ATOM 1564 C CA . TRP A 1 201 ? 7.718 -1.234 15.624 1.00 98.12 201 TRP A CA 1
ATOM 1565 C C . TRP A 1 201 ? 6.321 -0.963 15.066 1.00 98.12 201 TRP A C 1
ATOM 1567 O O . TRP A 1 201 ? 5.404 -0.630 15.826 1.00 98.12 201 TRP A O 1
ATOM 1577 N N . THR A 1 202 ? 6.125 -1.155 13.759 1.00 98.25 202 THR A N 1
ATOM 1578 C CA . THR A 1 202 ? 4.786 -1.121 13.171 1.00 98.25 202 THR A CA 1
ATOM 1579 C C . THR A 1 202 ? 3.987 -2.314 13.663 1.00 98.25 202 THR A C 1
ATOM 1581 O O . THR A 1 202 ? 2.941 -2.134 14.290 1.00 98.25 202 THR A O 1
ATOM 1584 N N . HIS A 1 203 ? 4.532 -3.518 13.474 1.00 97.88 203 HIS A N 1
ATOM 1585 C CA . HIS A 1 203 ? 3.959 -4.777 13.945 1.00 97.88 203 HIS A CA 1
ATOM 1586 C C . HIS A 1 203 ? 3.699 -4.769 15.457 1.00 97.88 203 HIS A C 1
ATOM 1588 O O . HIS A 1 203 ? 2.579 -5.057 15.881 1.00 97.88 203 HIS A O 1
ATOM 1594 N N . GLY A 1 204 ? 4.699 -4.430 16.268 1.00 96.75 204 GLY A N 1
ATOM 1595 C CA . GLY A 1 204 ? 4.651 -4.582 17.721 1.00 96.75 204 GLY A CA 1
ATOM 1596 C C . GLY A 1 204 ? 3.899 -3.477 18.462 1.00 96.75 204 GLY A C 1
ATOM 1597 O O . GLY A 1 204 ? 3.510 -3.682 19.609 1.00 96.75 204 GLY A O 1
ATOM 1598 N N . VAL A 1 205 ? 3.696 -2.304 17.844 1.00 98.38 205 VAL A N 1
ATOM 1599 C CA . VAL A 1 205 ? 3.120 -1.137 18.537 1.00 98.38 205 VAL A CA 1
ATOM 1600 C C . VAL A 1 205 ? 2.100 -0.377 17.690 1.00 98.38 205 VAL A C 1
ATOM 1602 O O . VAL A 1 205 ? 1.002 -0.085 18.172 1.00 98.38 205 VAL A O 1
ATOM 1605 N N . LEU A 1 206 ? 2.445 0.004 16.457 1.00 98.62 206 LEU A N 1
ATOM 1606 C CA . LEU A 1 206 ? 1.604 0.919 15.677 1.00 98.62 206 LEU A CA 1
ATOM 1607 C C . LEU A 1 206 ? 0.267 0.292 15.271 1.00 98.62 206 LEU A C 1
ATOM 1609 O O . LEU A 1 206 ? -0.752 0.976 15.339 1.00 98.62 206 LEU A O 1
ATOM 1613 N N . ILE A 1 207 ? 0.256 -0.990 14.897 1.00 98.31 207 ILE A N 1
ATOM 1614 C CA . ILE A 1 207 ? -0.964 -1.702 14.482 1.00 98.31 207 ILE A CA 1
ATOM 1615 C C . ILE A 1 207 ? -2.036 -1.650 15.576 1.00 98.31 207 ILE A C 1
ATOM 1617 O O . ILE A 1 207 ? -3.169 -1.251 15.304 1.00 98.31 207 ILE A O 1
ATOM 1621 N N . ASP A 1 208 ? -1.678 -1.960 16.822 1.00 98.31 208 ASP A N 1
ATOM 1622 C CA . ASP A 1 208 ? -2.625 -1.942 17.943 1.00 98.31 208 ASP A CA 1
ATOM 1623 C C . ASP A 1 208 ? -3.137 -0.526 18.216 1.00 98.31 208 ASP A C 1
ATOM 1625 O O . ASP A 1 208 ? -4.331 -0.318 18.442 1.00 98.31 208 ASP A O 1
ATOM 1629 N N . PHE A 1 209 ? -2.249 0.469 18.139 1.00 98.81 209 PHE A N 1
ATOM 1630 C CA . PHE A 1 209 ? -2.632 1.870 18.288 1.00 98.81 209 PHE A CA 1
ATOM 1631 C C . PHE A 1 209 ? -3.602 2.325 17.188 1.00 98.81 209 PHE A C 1
ATOM 1633 O O . PHE A 1 209 ? -4.595 3.000 17.481 1.00 98.81 209 PHE A O 1
ATOM 1640 N N . MET A 1 210 ? -3.346 1.948 15.931 1.00 98.75 210 MET A N 1
ATOM 1641 C CA . MET A 1 210 ? -4.228 2.247 14.802 1.00 98.75 210 MET A CA 1
ATOM 1642 C C . MET A 1 210 ? -5.600 1.605 15.009 1.00 98.75 210 MET A C 1
ATOM 1644 O O . MET A 1 210 ? -6.607 2.306 14.921 1.00 98.75 210 MET A O 1
ATOM 1648 N N . ILE A 1 211 ? -5.650 0.314 15.356 1.00 98.62 211 ILE A N 1
ATOM 1649 C CA . ILE A 1 211 ? -6.893 -0.417 15.642 1.00 98.62 211 ILE A CA 1
ATOM 1650 C C . ILE A 1 211 ? -7.703 0.293 16.734 1.00 98.62 211 ILE A C 1
ATOM 1652 O O . ILE A 1 211 ? -8.870 0.628 16.523 1.00 98.62 211 ILE A O 1
ATOM 1656 N N . GLN A 1 212 ? -7.079 0.575 17.881 1.00 98.62 212 GLN A N 1
ATOM 1657 C CA . GLN A 1 212 ? -7.745 1.216 19.018 1.00 98.62 212 GLN A CA 1
ATOM 1658 C C . GLN A 1 212 ? -8.265 2.610 18.659 1.00 98.62 212 GLN A C 1
ATOM 1660 O O . GLN A 1 212 ? -9.393 2.961 19.003 1.00 98.62 212 GLN A O 1
ATOM 1665 N N . THR A 1 213 ? -7.474 3.395 17.929 1.00 98.69 213 THR A N 1
ATOM 1666 C CA . THR A 1 213 ? -7.862 4.742 17.492 1.00 98.69 213 THR A CA 1
ATOM 1667 C C . THR A 1 213 ? -9.040 4.696 16.518 1.00 98.69 213 THR A C 1
ATOM 1669 O O . THR A 1 213 ? -9.978 5.482 16.655 1.00 98.69 213 THR A O 1
ATOM 1672 N N . ILE A 1 214 ? -9.026 3.761 15.563 1.00 98.31 214 ILE A N 1
ATOM 1673 C CA . ILE A 1 214 ? -10.111 3.547 14.596 1.00 98.31 214 ILE A CA 1
ATOM 1674 C C . ILE A 1 214 ? -11.410 3.187 15.322 1.00 98.31 214 ILE A C 1
ATOM 1676 O O . ILE A 1 214 ? -12.441 3.818 15.081 1.00 98.31 214 ILE A O 1
ATOM 1680 N N . GLN A 1 215 ? -11.351 2.235 16.256 1.00 97.81 215 GLN A N 1
ATOM 1681 C CA . GLN A 1 215 ? -12.510 1.793 17.034 1.00 97.81 215 GLN A CA 1
ATOM 1682 C C . GLN A 1 215 ? -13.046 2.897 17.951 1.00 97.81 215 GLN A C 1
ATOM 1684 O O . GLN A 1 215 ? -14.248 3.161 17.953 1.00 97.81 215 GLN A O 1
ATOM 1689 N N . ALA A 1 216 ? -12.170 3.592 18.682 1.00 98.31 216 ALA A N 1
ATOM 1690 C CA . ALA A 1 216 ? -12.558 4.674 19.587 1.00 98.31 216 ALA A CA 1
ATOM 1691 C C . ALA A 1 216 ? -13.232 5.844 18.855 1.00 98.31 216 ALA A C 1
ATOM 1693 O O . ALA A 1 216 ? -14.106 6.508 19.412 1.00 98.31 216 ALA A O 1
ATOM 1694 N N . ARG A 1 217 ? -12.841 6.089 17.600 1.00 97.69 217 ARG A N 1
ATOM 1695 C CA . ARG A 1 217 ? -13.421 7.129 16.742 1.00 97.69 217 ARG A CA 1
ATOM 1696 C C . ARG A 1 217 ? -1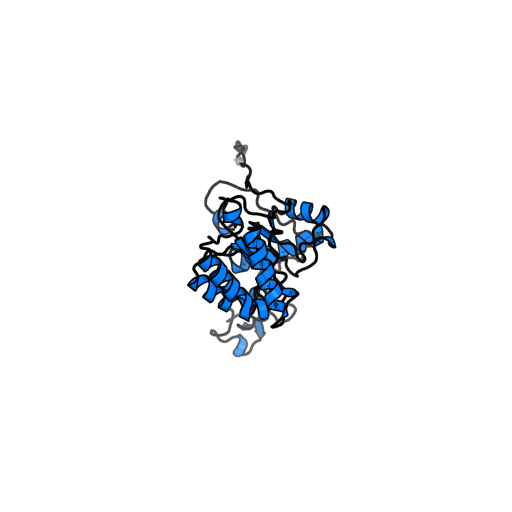4.616 6.643 15.913 1.00 97.69 217 ARG A C 1
ATOM 1698 O O . ARG A 1 217 ? -15.212 7.449 15.205 1.00 97.69 217 ARG A O 1
ATOM 1705 N N . GLY A 1 218 ? -14.966 5.355 15.976 1.00 97.12 218 GLY A N 1
ATOM 1706 C CA . GLY A 1 218 ? -16.044 4.767 15.174 1.00 97.12 218 GLY A CA 1
ATOM 1707 C C . GLY A 1 218 ? -15.804 4.868 13.663 1.00 97.12 218 GLY A C 1
ATOM 1708 O O . GLY A 1 218 ? -16.759 4.991 12.897 1.00 97.12 218 GLY A O 1
ATOM 1709 N N . LEU A 1 219 ? -14.538 4.870 13.232 1.00 97.25 219 LEU A N 1
ATOM 1710 C CA . LEU A 1 219 ? -14.167 5.002 11.825 1.00 97.25 219 LEU A CA 1
ATOM 1711 C C . LEU A 1 219 ? -14.427 3.693 11.079 1.00 97.25 219 LEU A C 1
ATOM 1713 O O . LEU A 1 219 ? -14.107 2.608 11.564 1.00 97.25 219 LEU A O 1
ATOM 1717 N N . LYS A 1 220 ? -14.968 3.798 9.863 1.00 97.56 220 LYS A N 1
ATOM 1718 C CA . LYS A 1 220 ? -15.190 2.645 8.990 1.00 97.56 220 LYS A CA 1
ATOM 1719 C C . LYS A 1 220 ? -13.974 2.423 8.096 1.00 97.56 220 LYS A C 1
ATOM 1721 O O . LYS A 1 220 ? -13.627 3.294 7.299 1.00 97.56 220 LYS A O 1
ATOM 1726 N N . THR A 1 221 ? -13.366 1.247 8.204 1.00 98.06 221 THR A N 1
ATOM 1727 C CA . THR A 1 221 ? -12.275 0.821 7.324 1.00 98.06 221 THR A CA 1
ATOM 1728 C C . THR A 1 221 ? -12.821 0.066 6.120 1.00 98.06 221 THR A C 1
ATOM 1730 O O . THR A 1 221 ? -13.784 -0.696 6.224 1.00 98.06 221 THR A O 1
ATOM 1733 N N . VAL A 1 222 ? -12.225 0.316 4.961 1.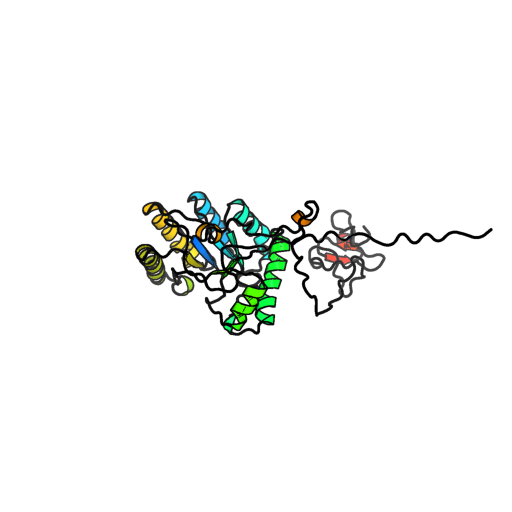00 97.94 222 VAL A N 1
ATOM 1734 C CA . VAL A 1 222 ? -12.547 -0.340 3.692 1.00 97.94 222 VAL A CA 1
ATOM 1735 C C . VAL A 1 222 ? -11.262 -0.580 2.900 1.00 97.94 222 VAL A C 1
ATOM 1737 O O . VAL A 1 222 ? -10.205 -0.035 3.218 1.00 97.94 222 VAL A O 1
ATOM 1740 N N . THR A 1 223 ? -11.342 -1.387 1.851 1.00 98.19 223 THR A N 1
ATOM 1741 C CA . THR A 1 223 ? -10.270 -1.496 0.852 1.00 98.19 223 THR A CA 1
ATOM 1742 C C . THR A 1 223 ? -10.131 -0.199 0.043 1.00 98.19 223 THR A C 1
ATOM 1744 O O . THR A 1 223 ? -11.064 0.605 -0.016 1.00 98.19 223 THR A O 1
ATOM 1747 N N . VAL A 1 224 ? -8.991 0.028 -0.616 1.00 98.12 224 VAL A N 1
ATOM 1748 C CA . VAL A 1 224 ? -8.800 1.206 -1.481 1.00 98.12 224 VAL A CA 1
ATOM 1749 C C . VAL A 1 224 ? -9.797 1.194 -2.646 1.00 98.12 224 VAL A C 1
ATOM 1751 O O . VAL A 1 224 ? -10.338 2.243 -2.990 1.00 98.12 224 VAL A O 1
ATOM 1754 N N . ALA A 1 225 ? -10.109 0.025 -3.210 1.00 96.06 225 ALA A N 1
ATOM 1755 C CA . ALA A 1 225 ? -11.130 -0.110 -4.249 1.00 96.06 225 ALA A CA 1
ATOM 1756 C C . ALA A 1 225 ? -12.520 0.355 -3.771 1.00 96.06 225 ALA A C 1
ATOM 1758 O O . ALA A 1 225 ? -13.136 1.209 -4.410 1.00 96.06 225 ALA A O 1
ATOM 1759 N N . GLU A 1 226 ? -12.983 -0.118 -2.608 1.00 95.44 226 GLU A N 1
ATOM 1760 C CA . GLU A 1 226 ? -14.252 0.321 -2.000 1.00 95.44 226 GLU A CA 1
ATOM 1761 C C . GLU A 1 226 ? -14.237 1.828 -1.672 1.00 95.44 226 GLU A C 1
ATOM 1763 O O . GLU A 1 226 ? -15.206 2.541 -1.934 1.00 95.44 226 GLU A O 1
ATOM 1768 N N . CYS A 1 227 ? -13.118 2.331 -1.146 1.00 96.81 227 CYS A N 1
ATOM 1769 C CA . CYS A 1 227 ? -12.864 3.749 -0.861 1.00 96.81 227 CYS A CA 1
ATOM 1770 C C . CYS A 1 227 ? -12.972 4.643 -2.110 1.00 96.81 227 CYS A C 1
ATOM 1772 O O . CYS A 1 227 ? -13.386 5.803 -2.014 1.00 96.81 227 CYS A O 1
ATOM 1774 N N . LEU A 1 228 ? -12.647 4.103 -3.286 1.00 96.38 228 LEU A N 1
ATOM 1775 C CA . LEU A 1 228 ? -12.754 4.782 -4.578 1.00 96.38 228 LEU A CA 1
ATOM 1776 C C . LEU A 1 228 ? -14.050 4.460 -5.331 1.00 96.38 228 LEU A C 1
ATOM 1778 O O . LEU A 1 228 ? -14.257 4.993 -6.422 1.00 96.38 228 LEU A O 1
ATOM 1782 N N . GLN A 1 229 ? -14.934 3.658 -4.728 1.00 93.00 229 GLN A N 1
ATOM 1783 C CA . GLN A 1 229 ? -16.200 3.204 -5.306 1.00 93.00 229 GLN A CA 1
ATOM 1784 C C . GLN A 1 229 ? -16.011 2.426 -6.615 1.00 93.00 229 GLN A C 1
ATOM 1786 O O . GLN A 1 229 ? -16.865 2.487 -7.504 1.00 93.00 229 GLN A O 1
ATOM 1791 N N . ASP A 1 230 ? -14.900 1.696 -6.746 1.00 90.19 230 ASP A N 1
ATOM 1792 C CA . ASP A 1 230 ? -14.726 0.810 -7.889 1.00 90.19 230 ASP A CA 1
ATOM 1793 C C . ASP A 1 230 ? -15.606 -0.431 -7.711 1.00 90.19 230 ASP A C 1
ATOM 1795 O O . ASP A 1 230 ? -15.488 -1.180 -6.743 1.00 90.19 230 ASP A O 1
ATOM 1799 N N . THR A 1 231 ? -16.550 -0.596 -8.634 1.00 70.38 231 THR A N 1
ATOM 1800 C CA . THR A 1 231 ? -17.534 -1.690 -8.642 1.00 70.38 231 THR A CA 1
ATOM 1801 C C . THR A 1 231 ? -17.121 -2.825 -9.574 1.00 70.38 231 THR A C 1
ATOM 1803 O O . THR A 1 231 ? -17.849 -3.810 -9.701 1.00 70.38 231 THR A O 1
ATOM 1806 N N . GLN A 1 232 ? -15.973 -2.692 -10.245 1.00 64.44 232 GLN A N 1
ATOM 1807 C CA . GLN A 1 232 ? -15.425 -3.741 -11.090 1.00 64.44 232 GLN A CA 1
ATOM 1808 C C . GLN A 1 232 ? -14.778 -4.837 -10.237 1.00 64.44 232 GLN A C 1
ATOM 1810 O O . GLN A 1 232 ? -14.257 -4.545 -9.156 1.00 64.44 232 GLN A O 1
ATOM 1815 N N . PRO A 1 233 ? -14.778 -6.100 -10.707 1.00 53.19 233 PRO A N 1
ATOM 1816 C CA . PRO A 1 233 ? -13.962 -7.121 -10.078 1.00 53.19 233 PRO A CA 1
ATOM 1817 C C . PRO A 1 233 ? -12.517 -6.623 -10.087 1.00 53.19 233 PRO A C 1
ATOM 1819 O O . PRO A 1 233 ? -11.945 -6.332 -11.136 1.00 53.19 233 PRO A O 1
ATOM 1822 N N . THR A 1 234 ? -11.933 -6.492 -8.901 1.00 52.78 234 THR A N 1
ATOM 1823 C CA . THR A 1 234 ? -10.579 -5.966 -8.681 1.00 52.78 234 THR A CA 1
ATOM 1824 C C . THR A 1 234 ? -9.481 -6.843 -9.301 1.00 52.78 234 THR A C 1
ATOM 1826 O O . THR A 1 234 ? -8.304 -6.485 -9.209 1.00 52.78 234 THR A O 1
ATOM 1829 N N . TYR A 1 235 ? -9.871 -7.962 -9.928 1.00 55.44 235 TYR A N 1
ATOM 1830 C CA . TYR A 1 235 ? -9.073 -9.123 -10.301 1.00 55.44 235 TYR A CA 1
ATOM 1831 C C . TYR A 1 235 ? -9.638 -9.809 -11.557 1.00 55.44 235 TYR A C 1
ATOM 1833 O O . TYR A 1 235 ? -10.857 -9.886 -11.727 1.00 55.44 235 TYR A O 1
ATOM 1841 N N . VAL A 1 236 ? -8.765 -10.321 -12.430 1.00 47.16 236 VAL A N 1
ATOM 1842 C CA . VAL A 1 236 ? -9.153 -11.119 -13.609 1.00 47.16 236 VAL A CA 1
ATOM 1843 C C . VAL A 1 236 ? -8.910 -12.594 -13.323 1.00 47.16 236 VAL A C 1
ATOM 1845 O O . VAL A 1 236 ? -7.761 -12.993 -13.172 1.00 47.16 236 VAL A O 1
ATOM 1848 N N . ASP A 1 237 ? -9.966 -13.403 -13.309 1.00 40.50 237 ASP A N 1
ATOM 1849 C CA . ASP A 1 237 ? -9.831 -14.860 -13.340 1.00 40.50 237 ASP A CA 1
ATOM 1850 C C . ASP A 1 237 ? -9.502 -15.308 -14.767 1.00 40.50 237 ASP A C 1
ATOM 1852 O O . ASP A 1 237 ? -10.346 -15.176 -15.662 1.00 40.50 237 ASP A O 1
ATOM 1856 N N . GLU A 1 238 ? -8.344 -15.935 -14.994 1.00 40.78 238 GLU A N 1
ATOM 1857 C CA . GLU A 1 238 ? -8.096 -16.629 -16.271 1.00 40.78 238 GLU A CA 1
ATOM 1858 C C . GLU A 1 238 ? -9.135 -17.743 -16.524 1.00 40.78 238 GLU A C 1
ATOM 1860 O O . GLU A 1 238 ? -9.512 -18.012 -17.668 1.00 40.78 238 GLU A O 1
ATOM 1865 N N . ALA A 1 239 ? -9.687 -18.336 -15.458 1.00 36.25 239 ALA A N 1
ATOM 1866 C CA . ALA A 1 239 ? -10.715 -19.377 -15.528 1.00 36.25 239 ALA A CA 1
ATOM 1867 C C . ALA A 1 239 ? -12.088 -18.877 -16.025 1.00 36.25 239 ALA A C 1
ATOM 1869 O O . ALA A 1 239 ? -12.906 -19.675 -16.494 1.00 36.25 239 ALA A O 1
ATOM 1870 N N . SER A 1 240 ? -12.354 -17.567 -15.974 1.00 38.59 240 SER A N 1
ATOM 1871 C CA . SER A 1 240 ? -13.645 -16.993 -16.385 1.00 38.59 240 SER A CA 1
ATOM 1872 C C . SER A 1 240 ? -13.832 -16.915 -17.910 1.00 38.59 240 SER A C 1
ATOM 1874 O O . SER A 1 240 ? -14.955 -16.763 -18.389 1.00 38.59 240 SER A O 1
ATOM 1876 N N . ASN A 1 241 ? -12.768 -17.125 -18.695 1.00 36.97 241 ASN A N 1
ATOM 1877 C CA . ASN A 1 241 ? -12.797 -17.032 -20.160 1.00 36.97 241 ASN A CA 1
ATOM 1878 C C . ASN A 1 241 ? -13.219 -18.320 -20.894 1.00 36.97 241 ASN A C 1
ATOM 1880 O O . ASN A 1 241 ? -13.165 -18.369 -22.123 1.00 36.97 241 ASN A O 1
ATOM 1884 N N . ILE A 1 242 ? -13.654 -19.369 -20.186 1.00 35.44 242 ILE A N 1
ATOM 1885 C CA . ILE A 1 242 ? -14.010 -20.648 -20.831 1.00 35.44 242 ILE A CA 1
ATOM 1886 C C . ILE A 1 242 ? -15.514 -20.767 -21.153 1.00 35.44 242 ILE A C 1
ATOM 1888 O O . ILE A 1 242 ? -15.874 -21.620 -21.961 1.00 35.44 242 ILE A O 1
ATOM 1892 N N . ASN A 1 243 ? -16.414 -19.922 -20.616 1.00 31.69 243 ASN A N 1
ATOM 1893 C CA . ASN A 1 243 ? -17.858 -20.187 -20.787 1.00 31.69 243 ASN A CA 1
ATOM 1894 C C . ASN A 1 243 ? -18.835 -19.008 -20.949 1.00 31.69 243 ASN A C 1
ATOM 1896 O O . ASN A 1 243 ? -20.046 -19.232 -20.957 1.00 31.69 243 ASN A O 1
ATOM 1900 N N . THR A 1 244 ? -18.378 -17.774 -21.156 1.00 30.98 244 THR A N 1
ATOM 1901 C CA . THR A 1 244 ? -19.268 -16.663 -21.538 1.00 30.98 244 THR A CA 1
ATOM 1902 C C . THR A 1 244 ? -18.686 -15.929 -22.741 1.00 30.98 244 THR A C 1
ATOM 1904 O O . THR A 1 244 ? -17.552 -15.469 -22.730 1.00 30.98 244 THR A O 1
ATOM 1907 N N . GLY A 1 245 ? -19.453 -15.857 -23.832 1.00 29.61 245 GLY A N 1
ATOM 1908 C CA . GLY A 1 245 ? -19.053 -15.268 -25.116 1.00 29.61 245 GLY A CA 1
ATOM 1909 C C . GLY A 1 245 ? -18.894 -13.742 -25.110 1.00 29.61 245 GLY A C 1
ATOM 1910 O O . GLY A 1 245 ? -19.370 -13.077 -26.026 1.00 29.61 245 GLY A O 1
ATOM 1911 N N . THR A 1 246 ? -18.236 -13.179 -24.099 1.00 30.89 246 THR A N 1
ATOM 1912 C CA . THR A 1 246 ? -17.861 -11.766 -23.996 1.00 30.89 246 THR A CA 1
ATOM 1913 C C . THR A 1 246 ? -16.341 -11.670 -23.939 1.00 30.89 246 THR A C 1
ATOM 1915 O O . THR A 1 246 ? -15.748 -11.558 -22.871 1.00 30.89 246 THR A O 1
ATOM 1918 N N . GLY A 1 247 ? -15.705 -11.755 -25.108 1.00 27.73 247 GLY A N 1
ATOM 1919 C CA . GLY A 1 247 ? -14.262 -11.583 -25.239 1.00 27.73 247 GLY A CA 1
ATOM 1920 C C . GLY A 1 247 ? -13.842 -10.154 -24.897 1.00 27.73 247 GLY A C 1
ATOM 1921 O O . GLY A 1 247 ? -14.088 -9.228 -25.669 1.00 27.73 247 GLY A O 1
ATOM 1922 N N . MET A 1 248 ? -13.183 -9.992 -23.752 1.00 37.59 248 MET A N 1
ATOM 1923 C CA . MET A 1 248 ? -12.251 -8.890 -23.513 1.00 37.59 248 MET A CA 1
ATOM 1924 C C . MET A 1 248 ? -10.977 -9.124 -24.334 1.00 37.59 248 MET A C 1
ATOM 1926 O O . MET A 1 248 ? -10.634 -10.280 -24.601 1.00 37.59 248 MET A O 1
ATOM 1930 N N . PRO A 1 249 ? -10.243 -8.074 -24.742 1.00 31.14 249 PRO A N 1
ATOM 1931 C CA . PRO A 1 249 ? -8.961 -8.264 -25.397 1.00 31.14 249 PRO A CA 1
ATOM 1932 C C . PRO A 1 249 ? -8.010 -8.931 -24.399 1.00 31.14 249 PRO A C 1
ATOM 1934 O O . PRO A 1 249 ? -7.589 -8.323 -23.417 1.00 31.14 249 PRO A O 1
ATOM 1937 N N . SER A 1 250 ? -7.700 -10.201 -24.655 1.00 34.47 250 SER A N 1
ATOM 1938 C CA . SER A 1 250 ? -6.620 -10.926 -23.996 1.00 34.47 250 SER A CA 1
ATOM 1939 C C . SER A 1 250 ? -5.366 -10.057 -24.057 1.00 34.47 250 SER A C 1
ATOM 1941 O O . SER A 1 250 ? -4.949 -9.663 -25.151 1.00 34.47 250 SER A O 1
ATOM 1943 N N . ARG A 1 251 ? -4.761 -9.749 -22.905 1.00 45.97 251 ARG A N 1
ATOM 1944 C CA . ARG A 1 251 ? -3.404 -9.200 -22.860 1.00 45.97 251 ARG A CA 1
ATOM 1945 C C . ARG A 1 251 ? -2.484 -10.264 -23.443 1.00 45.97 251 ARG A C 1
ATOM 1947 O O . ARG A 1 251 ? -2.078 -11.193 -22.758 1.00 45.97 251 ARG A O 1
ATOM 1954 N N . THR A 1 252 ? -2.197 -10.185 -24.737 1.00 28.97 252 THR A N 1
ATOM 1955 C CA . THR A 1 252 ? -1.076 -10.926 -25.304 1.00 28.97 252 THR A CA 1
ATOM 1956 C C . THR A 1 252 ? 0.178 -10.318 -24.710 1.00 28.97 252 THR A C 1
ATOM 1958 O O . THR A 1 252 ? 0.590 -9.226 -25.106 1.00 28.97 252 THR A O 1
ATOM 1961 N N . VAL A 1 253 ? 0.766 -11.021 -23.747 1.00 32.41 253 VAL A N 1
ATOM 1962 C CA . VAL A 1 253 ? 2.161 -10.832 -23.374 1.00 32.41 253 VAL A CA 1
ATOM 1963 C C . VAL A 1 253 ? 2.961 -11.034 -24.659 1.00 32.41 253 VAL A C 1
ATOM 1965 O O . VAL A 1 253 ? 3.093 -12.151 -25.161 1.00 32.41 253 VAL A O 1
ATOM 1968 N N . SER A 1 254 ? 3.421 -9.938 -25.262 1.00 29.61 254 SER A N 1
ATOM 1969 C CA . SER A 1 254 ? 4.397 -10.000 -26.345 1.00 29.61 254 SER A CA 1
ATOM 1970 C C . SER A 1 254 ? 5.692 -10.524 -25.744 1.00 29.61 254 SER A C 1
ATOM 1972 O O . SER A 1 254 ? 6.512 -9.766 -25.233 1.00 29.61 254 SER A O 1
ATOM 1974 N N . ALA A 1 255 ? 5.858 -11.842 -25.794 1.00 34.12 255 ALA A N 1
ATOM 1975 C CA . ALA A 1 255 ? 7.104 -12.521 -25.501 1.00 34.12 255 ALA A CA 1
ATOM 1976 C C . ALA A 1 255 ? 8.129 -12.193 -26.599 1.00 34.12 255 ALA A C 1
ATOM 1978 O O . ALA A 1 255 ? 8.403 -12.994 -27.490 1.00 34.12 255 ALA A O 1
ATOM 1979 N N . THR A 1 256 ? 8.718 -11.000 -26.549 1.00 36.84 256 THR A N 1
ATOM 1980 C CA . THR A 1 256 ? 9.980 -10.702 -27.238 1.00 36.84 256 THR A CA 1
ATOM 1981 C C . THR A 1 256 ? 11.152 -10.913 -26.291 1.00 36.84 256 THR A C 1
ATOM 1983 O O . THR A 1 256 ? 11.896 -9.998 -25.972 1.00 36.84 256 THR A O 1
ATOM 1986 N N . ALA A 1 257 ? 11.298 -12.163 -25.869 1.00 36.91 257 ALA A N 1
ATOM 1987 C CA . ALA A 1 257 ? 12.563 -12.852 -25.655 1.00 36.91 257 ALA A CA 1
ATOM 1988 C C . ALA A 1 257 ? 12.203 -14.338 -25.577 1.00 36.91 257 ALA A C 1
ATOM 1990 O O . ALA A 1 257 ? 11.762 -14.835 -24.546 1.00 36.91 257 ALA A O 1
ATOM 1991 N N . LEU A 1 258 ? 12.305 -15.035 -26.710 1.00 32.72 258 LEU A N 1
ATOM 1992 C CA . LEU A 1 258 ? 12.164 -16.486 -26.782 1.00 32.72 258 LEU A CA 1
ATOM 1993 C C . LEU A 1 258 ? 13.267 -17.141 -25.933 1.00 32.72 258 LEU A C 1
ATOM 1995 O O . LEU A 1 258 ? 14.316 -17.515 -26.450 1.00 32.72 258 LEU A O 1
ATOM 1999 N N . ALA A 1 259 ? 13.020 -17.324 -24.638 1.00 36.12 259 ALA A N 1
ATOM 2000 C CA . ALA A 1 259 ? 13.368 -18.586 -24.015 1.00 36.12 259 ALA A CA 1
ATOM 2001 C C . ALA A 1 259 ? 12.298 -19.567 -24.494 1.00 36.12 259 ALA A C 1
ATOM 2003 O O . ALA A 1 259 ? 11.127 -19.459 -24.138 1.00 36.12 259 ALA A O 1
ATOM 2004 N N . THR A 1 260 ? 12.678 -20.453 -25.410 1.00 32.22 260 THR A N 1
ATOM 2005 C CA . THR A 1 260 ? 11.828 -21.553 -25.868 1.00 32.22 260 THR A CA 1
ATOM 2006 C C . THR A 1 260 ? 11.174 -22.212 -24.650 1.00 32.22 260 THR A C 1
ATOM 2008 O O . THR A 1 260 ? 11.917 -22.621 -23.754 1.00 32.22 260 THR A O 1
ATOM 2011 N N . PRO A 1 261 ? 9.835 -22.340 -24.590 1.00 36.66 261 PRO A N 1
ATOM 2012 C CA . PRO A 1 261 ? 9.213 -23.152 -23.562 1.00 36.66 261 PRO A CA 1
ATOM 2013 C C . PRO A 1 261 ? 9.741 -24.562 -23.785 1.00 36.66 261 PRO A C 1
ATOM 2015 O O . PRO A 1 261 ? 9.544 -25.154 -24.851 1.00 36.66 261 PRO A O 1
ATOM 2018 N N . LEU A 1 262 ? 10.504 -25.076 -22.826 1.00 37.44 262 LEU A N 1
ATOM 2019 C CA . LEU A 1 262 ? 10.929 -26.459 -22.888 1.00 37.44 262 LEU A CA 1
ATOM 2020 C C . LEU A 1 262 ? 9.671 -27.294 -22.786 1.00 37.44 262 LEU A C 1
ATOM 2022 O O . LEU A 1 262 ? 8.949 -27.257 -21.793 1.00 37.44 262 LEU A O 1
ATOM 2026 N N . ALA A 1 263 ? 9.376 -27.988 -23.880 1.00 41.25 263 ALA A N 1
ATOM 2027 C CA . ALA A 1 263 ? 8.273 -28.917 -23.937 1.00 41.25 263 ALA A CA 1
ATOM 2028 C C . ALA A 1 263 ? 8.375 -29.840 -22.719 1.00 41.25 263 ALA A C 1
ATOM 2030 O O . ALA A 1 263 ? 9.429 -30.459 -22.515 1.00 41.25 263 ALA A O 1
ATOM 2031 N N . ARG A 1 264 ? 7.295 -29.929 -21.927 1.00 53.34 264 ARG A N 1
ATOM 2032 C CA . ARG A 1 264 ? 7.124 -30.988 -20.924 1.00 53.34 264 ARG A CA 1
ATOM 2033 C C . ARG A 1 264 ? 7.549 -32.304 -21.570 1.00 53.34 264 ARG A C 1
ATOM 2035 O O . ARG A 1 264 ? 6.988 -32.673 -22.601 1.00 53.34 264 ARG A O 1
ATOM 2042 N N . GLY A 1 265 ? 8.568 -32.966 -21.027 1.00 65.69 265 GLY A N 1
ATOM 2043 C CA . GLY A 1 265 ? 9.148 -34.151 -21.678 1.00 65.69 265 GLY A CA 1
ATOM 2044 C C . GLY A 1 265 ? 10.536 -33.971 -22.300 1.00 65.69 265 GLY A C 1
ATOM 2045 O O . GLY A 1 265 ? 11.074 -34.930 -22.848 1.00 65.69 265 GLY A O 1
ATOM 2046 N N . SER A 1 266 ? 11.147 -32.788 -22.223 1.00 82.75 266 SER A N 1
ATOM 2047 C CA . SER A 1 266 ? 12.539 -32.596 -22.657 1.00 82.75 266 SER A CA 1
ATOM 2048 C C . SER A 1 266 ? 13.511 -33.209 -21.644 1.00 82.75 266 SER A C 1
ATOM 2050 O O . SER A 1 266 ? 13.297 -33.104 -20.439 1.00 82.75 266 SER A O 1
ATOM 2052 N N . ILE A 1 267 ? 14.589 -33.852 -22.106 1.00 85.81 267 ILE A N 1
ATOM 2053 C CA . ILE A 1 267 ? 15.585 -34.453 -21.205 1.00 85.81 267 ILE A CA 1
ATOM 2054 C C . ILE A 1 267 ? 16.347 -33.347 -20.465 1.00 85.81 267 ILE A C 1
ATOM 2056 O O . ILE A 1 267 ? 16.913 -32.457 -21.097 1.00 85.81 267 ILE A O 1
ATOM 2060 N N . SER A 1 268 ? 16.404 -33.452 -19.138 1.00 87.88 268 SER A N 1
ATOM 2061 C CA . SER A 1 268 ? 17.097 -32.510 -18.255 1.00 87.88 268 SER A CA 1
ATOM 2062 C C . SER A 1 268 ? 18.577 -32.287 -18.634 1.00 87.88 268 SER A C 1
ATOM 2064 O O . SER A 1 268 ? 19.325 -33.271 -18.761 1.00 87.88 268 SER A O 1
ATOM 2066 N N . PRO A 1 269 ? 19.040 -31.025 -18.761 1.00 83.88 269 PRO A N 1
ATOM 2067 C CA . PRO A 1 269 ? 20.442 -30.695 -19.018 1.00 83.88 269 PRO A CA 1
ATOM 2068 C C . PRO A 1 269 ? 21.311 -30.709 -17.751 1.00 83.88 269 PRO A C 1
ATOM 2070 O O . PRO A 1 269 ? 22.524 -30.888 -17.850 1.00 83.88 269 PRO A O 1
ATOM 2073 N N . ASP A 1 270 ? 20.716 -30.554 -16.567 1.00 86.12 270 ASP A N 1
ATOM 2074 C CA . ASP A 1 270 ? 21.414 -30.318 -15.294 1.00 86.12 270 ASP A CA 1
ATOM 2075 C C . ASP A 1 270 ? 21.010 -31.300 -14.176 1.00 86.12 270 ASP A C 1
ATOM 2077 O O . ASP A 1 270 ? 21.399 -31.144 -13.019 1.00 86.12 270 ASP A O 1
ATOM 2081 N N . ARG A 1 271 ? 20.288 -32.369 -14.541 1.00 89.88 271 ARG A N 1
ATOM 2082 C CA . ARG A 1 271 ? 19.762 -33.425 -13.655 1.00 89.88 271 ARG A CA 1
ATOM 2083 C C . ARG A 1 271 ? 18.627 -32.967 -12.735 1.00 89.88 271 ARG A C 1
ATOM 2085 O O . ARG A 1 271 ? 18.237 -33.751 -11.867 1.00 89.88 271 ARG A O 1
ATOM 2092 N N . THR A 1 272 ? 18.076 -31.771 -12.926 1.00 93.06 272 THR A N 1
ATOM 2093 C CA . THR A 1 272 ? 16.828 -31.350 -12.277 1.00 93.06 272 THR A CA 1
ATOM 2094 C C . THR A 1 272 ? 15.615 -31.760 -13.111 1.00 93.06 272 THR A C 1
ATOM 2096 O O . THR A 1 272 ? 15.689 -31.816 -14.338 1.00 93.06 272 THR A O 1
ATOM 2099 N N . CYS A 1 273 ? 14.506 -32.109 -12.468 1.00 91.69 273 CYS A N 1
ATOM 2100 C CA . CYS A 1 273 ? 13.330 -32.630 -13.165 1.00 91.69 273 CYS A CA 1
ATOM 2101 C C . CYS A 1 273 ? 12.034 -32.332 -12.423 1.00 91.69 273 CYS A C 1
ATOM 2103 O O . CYS A 1 273 ? 12.027 -32.185 -11.199 1.00 91.69 273 CYS A O 1
ATOM 2105 N N . GLY A 1 274 ? 10.941 -32.363 -13.177 1.00 88.06 274 GLY A N 1
ATOM 2106 C CA . GLY A 1 274 ? 9.591 -32.246 -12.659 1.00 88.06 274 GLY A CA 1
ATOM 2107 C C . GLY A 1 274 ? 9.253 -30.884 -12.079 1.00 88.06 274 GLY A C 1
ATOM 2108 O O . GLY A 1 274 ? 9.965 -29.896 -12.248 1.00 88.06 274 GLY A O 1
ATOM 2109 N N . ASP A 1 275 ? 8.119 -30.856 -11.398 1.00 84.31 275 ASP A N 1
ATOM 2110 C CA . ASP A 1 275 ? 7.441 -29.601 -11.082 1.00 84.31 275 ASP A CA 1
ATOM 2111 C C . ASP A 1 275 ? 7.706 -29.136 -9.645 1.00 84.31 275 ASP A C 1
ATOM 2113 O O . ASP A 1 275 ? 7.437 -27.995 -9.289 1.00 84.31 275 ASP A O 1
ATOM 2117 N N . VAL A 1 276 ? 8.314 -29.995 -8.823 1.00 78.81 276 VAL A N 1
ATOM 2118 C CA . VAL A 1 276 ? 8.575 -29.735 -7.401 1.00 78.81 276 VAL A CA 1
ATOM 2119 C C . VAL A 1 276 ? 10.054 -29.869 -7.033 1.00 78.81 276 VAL A C 1
ATOM 2121 O O . VAL A 1 276 ? 10.856 -30.488 -7.738 1.00 78.81 276 VAL A O 1
ATOM 2124 N N . GLY A 1 277 ? 10.434 -29.296 -5.889 1.00 89.69 277 GLY A N 1
ATOM 2125 C CA . GLY A 1 277 ? 11.805 -29.328 -5.380 1.00 89.69 277 GLY A CA 1
ATOM 2126 C C . GLY A 1 277 ? 12.768 -28.564 -6.289 1.00 89.69 277 GLY A C 1
ATOM 2127 O O . GLY A 1 277 ? 12.477 -27.447 -6.699 1.00 89.69 277 GLY A O 1
ATOM 2128 N N . LYS A 1 278 ? 13.912 -29.168 -6.632 1.00 86.62 278 LYS A N 1
ATOM 2129 C CA . LYS A 1 278 ? 14.899 -28.544 -7.532 1.00 86.62 278 LYS A CA 1
ATOM 2130 C C . LYS A 1 278 ? 14.415 -28.398 -8.978 1.00 86.62 278 LYS A C 1
ATOM 2132 O O . LYS A 1 278 ? 15.062 -27.694 -9.742 1.00 86.62 278 LYS A O 1
ATOM 2137 N N . GLY A 1 279 ? 13.324 -29.075 -9.341 1.00 81.88 279 GLY A N 1
ATOM 2138 C CA . GLY A 1 279 ? 12.696 -28.960 -10.650 1.00 81.88 279 GLY A CA 1
ATOM 2139 C C . GLY A 1 279 ? 11.915 -27.659 -10.819 1.00 81.88 279 GLY A C 1
ATOM 2140 O O . GLY A 1 279 ? 11.992 -27.054 -11.875 1.00 81.88 279 GLY A O 1
ATOM 2141 N N . ASN A 1 280 ? 11.223 -27.202 -9.769 1.00 80.81 280 ASN A N 1
ATOM 2142 C CA . ASN A 1 280 ? 10.453 -25.951 -9.718 1.00 80.81 280 ASN A CA 1
ATOM 2143 C C . ASN A 1 280 ? 9.774 -25.566 -11.053 1.00 80.81 280 ASN A C 1
ATOM 2145 O O . ASN A 1 280 ? 10.103 -24.546 -11.656 1.00 80.81 280 ASN A O 1
ATOM 2149 N N . ASN A 1 281 ? 8.865 -26.417 -11.532 1.00 78.25 281 ASN A N 1
ATOM 2150 C CA . ASN A 1 281 ? 8.136 -26.257 -12.800 1.00 78.25 281 ASN A CA 1
ATOM 2151 C C . ASN A 1 281 ? 8.994 -26.165 -14.074 1.00 78.25 281 ASN A C 1
ATOM 2153 O O . ASN A 1 281 ? 8.524 -25.685 -15.106 1.00 78.25 281 ASN A O 1
ATOM 2157 N N . ASN A 1 282 ? 10.232 -26.664 -14.062 1.00 79.69 282 ASN A N 1
ATOM 2158 C CA . ASN A 1 282 ? 11.064 -26.688 -15.265 1.00 79.69 282 ASN A CA 1
ATOM 2159 C C . ASN A 1 282 ? 10.574 -27.686 -16.330 1.00 79.69 282 ASN A C 1
ATOM 2161 O O . ASN A 1 282 ? 11.038 -27.634 -17.470 1.00 79.69 282 ASN A O 1
ATOM 2165 N N . GLY A 1 283 ? 9.663 -28.603 -15.975 1.00 79.56 283 GLY A N 1
ATOM 2166 C CA . GLY A 1 283 ? 9.036 -29.557 -16.894 1.00 79.56 283 GLY A CA 1
ATOM 2167 C C . GLY A 1 283 ? 9.993 -30.575 -17.531 1.00 79.56 283 GLY A C 1
ATOM 2168 O O . GLY A 1 283 ? 9.592 -31.306 -18.447 1.00 79.56 283 GLY A O 1
ATOM 2169 N N . TYR A 1 284 ? 11.249 -30.642 -17.075 1.00 90.31 284 TYR A N 1
ATOM 2170 C CA . TYR A 1 284 ? 12.237 -31.584 -17.583 1.00 90.31 284 TYR A CA 1
ATOM 2171 C C . TYR A 1 284 ? 11.962 -33.002 -17.087 1.00 90.31 284 TYR A C 1
ATOM 2173 O O . TYR A 1 284 ? 11.553 -33.224 -15.945 1.00 90.31 284 TYR A O 1
ATOM 2181 N N . ILE A 1 285 ? 12.272 -33.975 -17.941 1.00 90.31 285 ILE A N 1
ATOM 2182 C CA . ILE A 1 285 ? 12.237 -35.397 -17.608 1.00 90.31 285 ILE A CA 1
ATOM 2183 C C . ILE A 1 285 ? 13.648 -35.954 -17.496 1.00 90.31 285 ILE A C 1
ATOM 2185 O O . ILE A 1 285 ? 14.610 -35.432 -18.070 1.00 90.31 285 ILE A O 1
ATOM 2189 N N . CYS A 1 286 ? 13.783 -37.048 -16.761 1.00 89.75 286 CYS A N 1
ATOM 2190 C CA . CYS A 1 286 ? 15.069 -37.714 -16.632 1.00 89.75 286 CYS A CA 1
ATOM 2191 C C . CYS A 1 286 ? 15.447 -38.508 -17.889 1.00 89.75 286 CYS A C 1
ATOM 2193 O O . CYS A 1 286 ? 14.605 -38.860 -18.715 1.00 89.75 286 CYS A O 1
ATOM 2195 N N . LYS A 1 287 ? 16.747 -38.795 -18.046 1.00 90.19 287 LYS A N 1
ATOM 2196 C CA . LYS A 1 287 ? 17.241 -39.642 -19.144 1.00 90.19 287 LYS A CA 1
ATOM 2197 C C . LYS A 1 287 ? 16.568 -41.025 -19.095 1.00 90.19 287 LYS A C 1
ATOM 2199 O O . LYS A 1 287 ? 16.244 -41.485 -17.999 1.00 90.19 287 LYS A O 1
ATOM 2204 N N . PRO A 1 288 ? 16.405 -41.721 -20.237 1.00 86.75 288 PRO A N 1
ATOM 2205 C CA . PRO A 1 288 ? 15.848 -43.072 -20.252 1.00 86.75 288 PRO A CA 1
ATOM 2206 C C . PRO A 1 288 ? 16.516 -43.985 -19.211 1.00 86.75 288 PRO A C 1
ATOM 2208 O O . PRO A 1 288 ? 17.744 -44.049 -19.138 1.00 86.75 288 PRO A O 1
ATOM 2211 N N . GLY A 1 289 ? 15.703 -44.660 -18.391 1.00 83.19 289 GLY A N 1
ATOM 2212 C CA . GLY A 1 289 ? 16.164 -45.509 -17.284 1.00 83.19 289 GLY A CA 1
ATOM 2213 C C . GLY A 1 289 ? 16.410 -44.786 -15.951 1.00 83.19 289 GLY A C 1
ATOM 2214 O O . GLY A 1 289 ? 16.902 -45.414 -15.019 1.00 83.19 289 GLY A O 1
ATOM 2215 N N . GLN A 1 290 ? 16.088 -43.492 -15.846 1.00 92.25 290 GLN A N 1
ATOM 2216 C CA . GLN A 1 290 ? 16.139 -42.716 -14.602 1.00 92.25 290 GLN A CA 1
ATOM 2217 C C . GLN A 1 290 ? 14.745 -42.254 -14.158 1.00 92.25 290 GLN A C 1
ATOM 2219 O O . GLN A 1 290 ? 13.833 -42.069 -14.966 1.00 92.25 290 GLN A O 1
ATOM 2224 N N . CYS A 1 291 ? 14.623 -42.015 -12.857 1.00 94.06 291 CYS A N 1
ATOM 2225 C CA . CYS A 1 291 ? 13.411 -41.595 -12.170 1.00 94.06 291 CYS A CA 1
ATOM 2226 C C . CYS A 1 291 ? 13.565 -40.160 -11.672 1.00 94.06 291 CYS A C 1
ATOM 2228 O O . CYS A 1 291 ? 14.674 -39.735 -11.324 1.00 94.06 291 CYS A O 1
ATOM 2230 N N . CYS A 1 292 ? 12.453 -39.431 -11.613 1.00 94.44 292 CYS A N 1
ATOM 2231 C CA . CYS A 1 292 ? 12.422 -38.086 -11.063 1.00 94.44 292 CYS A CA 1
ATOM 2232 C C . CYS A 1 292 ? 11.961 -38.134 -9.608 1.00 94.44 292 CYS A C 1
ATOM 2234 O O . CYS A 1 292 ? 10.814 -38.483 -9.345 1.00 94.44 292 CYS A O 1
ATOM 2236 N N . SER A 1 293 ? 12.828 -37.790 -8.655 1.00 94.12 293 SER A N 1
ATOM 2237 C CA . SER A 1 293 ? 12.448 -37.798 -7.238 1.00 94.12 293 SER A CA 1
ATOM 2238 C C . SER A 1 293 ? 11.483 -36.657 -6.908 1.00 94.12 293 SER A C 1
ATOM 2240 O O . SER A 1 293 ? 11.487 -35.621 -7.565 1.00 94.12 293 SER A O 1
ATOM 2242 N N . LYS A 1 294 ? 10.724 -36.771 -5.816 1.00 92.06 294 LYS A N 1
ATOM 2243 C CA . LYS A 1 294 ? 9.850 -35.720 -5.257 1.00 92.06 294 LYS A CA 1
ATOM 2244 C C . LYS A 1 294 ? 10.599 -34.451 -4.832 1.00 92.06 294 LYS A C 1
ATOM 2246 O O . LYS A 1 294 ? 9.980 -33.453 -4.492 1.00 92.06 294 LYS A O 1
ATOM 2251 N N . TYR A 1 295 ? 11.931 -34.500 -4.829 1.00 92.69 295 TYR A N 1
ATOM 2252 C CA . TYR A 1 295 ? 12.813 -33.361 -4.584 1.00 92.69 295 TYR A CA 1
ATOM 2253 C C . TYR A 1 295 ? 13.348 -32.744 -5.885 1.00 92.69 295 TYR A C 1
ATOM 2255 O O . TYR A 1 295 ? 14.226 -31.885 -5.836 1.00 92.69 295 TYR A O 1
ATOM 2263 N N . GLY A 1 296 ? 12.874 -33.209 -7.040 1.00 92.88 296 GLY A N 1
ATOM 2264 C CA . GLY A 1 296 ? 13.180 -32.665 -8.359 1.00 92.88 296 GLY A CA 1
ATOM 2265 C C . GLY A 1 296 ? 14.573 -32.998 -8.884 1.00 92.88 296 GLY A C 1
ATOM 2266 O O . GLY A 1 296 ? 15.206 -32.155 -9.511 1.00 92.88 296 GLY A O 1
ATOM 2267 N N . ASN A 1 297 ? 15.093 -34.195 -8.589 1.00 94.44 297 ASN A N 1
ATOM 2268 C CA . ASN A 1 297 ? 16.400 -34.651 -9.080 1.00 94.44 297 ASN A CA 1
ATOM 2269 C C . ASN A 1 297 ? 16.273 -35.979 -9.837 1.00 94.44 297 ASN A C 1
ATOM 2271 O O . ASN A 1 297 ? 15.485 -36.840 -9.448 1.00 94.44 297 ASN A O 1
ATOM 2275 N N . CYS A 1 298 ? 17.106 -36.172 -10.858 1.00 94.44 298 CYS A N 1
ATOM 2276 C CA . CYS A 1 298 ? 17.192 -37.412 -11.625 1.00 94.44 298 CYS A CA 1
ATOM 2277 C C . CYS A 1 298 ? 18.169 -38.428 -11.023 1.00 94.44 298 CYS A C 1
ATOM 2279 O O . CYS A 1 298 ? 19.340 -38.113 -10.788 1.00 94.44 298 CYS A O 1
ATOM 2281 N N . GLY A 1 299 ? 17.728 -39.680 -10.873 1.00 93.44 299 GLY A N 1
ATOM 2282 C CA . GLY A 1 299 ? 18.561 -40.779 -10.374 1.00 93.44 299 GLY A CA 1
ATOM 2283 C C . GLY A 1 299 ? 17.979 -42.166 -10.654 1.00 93.44 299 GLY A C 1
ATOM 2284 O O . GLY A 1 299 ? 16.893 -42.289 -11.205 1.00 93.44 299 GLY A O 1
ATOM 2285 N N . THR A 1 300 ? 18.722 -43.220 -10.308 1.00 93.44 300 THR A N 1
ATOM 2286 C CA . THR A 1 300 ? 18.334 -44.632 -10.537 1.00 93.44 300 THR A CA 1
ATOM 2287 C C . THR A 1 300 ? 18.116 -45.427 -9.247 1.00 93.44 300 THR A C 1
ATOM 2289 O O . THR A 1 300 ? 17.721 -46.588 -9.299 1.00 93.44 300 THR A O 1
ATOM 2292 N N . ALA A 1 301 ? 18.425 -44.842 -8.088 1.00 91.56 301 ALA A N 1
ATOM 2293 C CA . ALA A 1 301 ? 18.278 -45.506 -6.796 1.00 91.56 301 ALA A CA 1
ATOM 2294 C C . ALA A 1 301 ? 16.829 -45.427 -6.282 1.00 91.56 301 ALA A C 1
ATOM 2296 O O . ALA A 1 301 ? 16.031 -44.615 -6.754 1.00 91.56 301 ALA A O 1
ATOM 2297 N N . SER A 1 302 ? 16.504 -46.230 -5.267 1.00 86.75 302 SER A N 1
ATOM 2298 C CA . SER A 1 302 ? 15.178 -46.266 -4.627 1.00 86.75 302 SER A CA 1
ATOM 2299 C C . SER A 1 302 ? 14.679 -44.894 -4.174 1.00 86.75 302 SER A C 1
ATOM 2301 O O . SER A 1 302 ? 13.493 -44.612 -4.294 1.00 86.75 302 SER A O 1
ATOM 2303 N N . ASP A 1 303 ? 15.581 -44.014 -3.740 1.00 86.56 303 ASP A N 1
ATOM 2304 C CA . ASP A 1 303 ? 15.248 -42.666 -3.256 1.00 86.56 303 ASP A CA 1
ATOM 2305 C C . ASP A 1 303 ? 14.723 -41.738 -4.370 1.00 86.56 303 ASP A C 1
ATOM 2307 O O . ASP A 1 303 ? 14.190 -40.661 -4.101 1.00 86.56 303 ASP A O 1
ATOM 2311 N N . TYR A 1 304 ? 14.862 -42.171 -5.626 1.00 90.25 304 TYR A N 1
ATOM 2312 C CA . TYR A 1 304 ? 14.354 -41.509 -6.824 1.00 90.25 304 TYR A CA 1
ATOM 2313 C C . TYR A 1 304 ? 13.196 -42.285 -7.455 1.00 90.25 304 TYR A C 1
ATOM 2315 O O . TYR A 1 304 ? 12.287 -41.670 -8.001 1.00 90.25 304 TYR A O 1
ATOM 2323 N N . CYS A 1 305 ? 13.249 -43.620 -7.399 1.00 88.56 305 CYS A N 1
ATOM 2324 C CA . CYS A 1 305 ? 12.390 -44.515 -8.176 1.00 88.56 305 CYS A CA 1
ATOM 2325 C C . CYS A 1 305 ? 11.262 -45.183 -7.387 1.00 88.56 305 CYS A C 1
ATOM 2327 O O . CYS A 1 305 ? 10.381 -45.781 -7.996 1.00 88.56 305 CYS A O 1
ATOM 2329 N N . ALA A 1 306 ? 11.267 -45.142 -6.050 1.00 87.75 306 ALA A N 1
ATOM 2330 C CA . ALA A 1 306 ? 10.193 -45.779 -5.296 1.00 87.75 306 ALA A CA 1
ATOM 2331 C C . ALA A 1 306 ? 8.845 -45.065 -5.565 1.00 87.75 306 ALA A C 1
ATOM 2333 O O . ALA A 1 306 ? 8.814 -43.833 -5.625 1.00 87.75 306 ALA A O 1
ATOM 2334 N N . PRO A 1 307 ? 7.714 -45.792 -5.674 1.00 81.38 307 PRO A N 1
ATOM 2335 C CA . PRO A 1 307 ? 6.420 -45.202 -6.037 1.00 81.38 307 PRO A CA 1
ATOM 2336 C C . PRO A 1 307 ? 5.953 -44.053 -5.130 1.00 81.38 307 PRO A C 1
ATOM 2338 O O . PRO A 1 307 ? 5.239 -43.164 -5.573 1.00 81.38 307 PRO A O 1
ATOM 2341 N N . SER A 1 308 ? 6.372 -44.045 -3.860 1.00 83.62 308 SER A N 1
ATOM 2342 C CA . SER A 1 308 ? 6.038 -43.000 -2.882 1.00 83.62 308 SER A CA 1
ATOM 2343 C C . SER A 1 308 ? 6.888 -41.729 -2.996 1.00 83.62 308 SER A C 1
ATOM 2345 O O . SER A 1 308 ? 6.614 -40.742 -2.310 1.00 83.62 308 SER A O 1
ATOM 2347 N N . VAL A 1 309 ? 7.945 -41.747 -3.811 1.00 82.62 309 VAL A N 1
ATOM 2348 C CA . VAL A 1 309 ? 8.900 -40.636 -3.949 1.00 82.62 309 VAL A CA 1
ATOM 2349 C C . VAL A 1 309 ? 9.184 -40.259 -5.397 1.00 82.62 309 VAL A C 1
ATOM 2351 O O . VAL A 1 309 ? 9.950 -39.329 -5.610 1.00 82.62 309 VAL A O 1
ATOM 2354 N N . CYS A 1 310 ? 8.593 -40.939 -6.374 1.00 88.00 310 CYS A N 1
ATOM 2355 C CA . CYS A 1 310 ? 8.831 -40.708 -7.792 1.00 88.00 310 CYS A CA 1
ATOM 2356 C C . CYS A 1 310 ? 7.701 -39.871 -8.413 1.00 88.00 310 CYS A C 1
ATOM 2358 O O . CYS A 1 310 ? 6.518 -40.154 -8.227 1.00 88.00 310 CYS A O 1
ATOM 2360 N N . GLN A 1 311 ? 8.065 -38.830 -9.159 1.00 89.19 311 GLN A N 1
ATOM 2361 C CA . GLN A 1 311 ? 7.136 -38.021 -9.939 1.00 89.19 311 GLN A CA 1
ATOM 2362 C C . GLN A 1 311 ? 6.873 -38.714 -11.285 1.00 89.19 311 GLN A C 1
ATOM 2364 O O . GLN A 1 311 ? 7.637 -38.552 -12.237 1.00 89.19 311 GLN A O 1
ATOM 2369 N N . SER A 1 312 ? 5.788 -39.487 -11.375 1.00 83.19 312 SER A N 1
ATOM 2370 C CA . SER A 1 312 ? 5.469 -40.343 -12.536 1.00 83.19 312 SER A CA 1
ATOM 2371 C C . SER A 1 312 ? 5.206 -39.600 -13.845 1.00 83.19 312 SER A C 1
ATOM 2373 O O . SER A 1 312 ? 5.337 -40.183 -14.917 1.00 83.19 312 SER A O 1
ATOM 2375 N N . ALA A 1 313 ? 4.900 -38.305 -13.783 1.00 79.12 313 ALA A N 1
ATOM 2376 C CA . ALA A 1 313 ? 4.808 -37.453 -14.966 1.00 79.12 313 ALA A CA 1
ATOM 2377 C C . ALA A 1 313 ? 6.186 -37.076 -15.560 1.00 79.12 313 ALA A C 1
ATOM 2379 O O . ALA A 1 313 ? 6.241 -36.610 -16.697 1.00 79.12 313 ALA A O 1
ATOM 2380 N N . PHE A 1 314 ? 7.289 -37.288 -14.822 1.00 82.50 314 PHE A N 1
ATOM 2381 C CA . PHE A 1 314 ? 8.623 -36.764 -15.162 1.00 82.50 314 PHE A CA 1
ATOM 2382 C C . PHE A 1 314 ? 9.766 -37.793 -15.110 1.00 82.50 314 PHE A C 1
ATOM 2384 O O . PHE A 1 314 ? 10.933 -37.463 -15.347 1.00 82.50 314 PHE A O 1
ATOM 2391 N N . GLY A 1 315 ? 9.455 -39.057 -14.829 1.00 72.19 315 GLY A N 1
ATOM 2392 C CA . GLY A 1 315 ? 10.406 -40.165 -14.833 1.00 72.19 315 GLY A CA 1
ATOM 2393 C C . GLY A 1 315 ? 9.699 -41.518 -14.807 1.00 72.19 315 GLY A C 1
ATOM 2394 O O . GLY A 1 315 ? 8.495 -41.588 -14.573 1.00 72.19 315 GLY A O 1
ATOM 2395 N N . ILE A 1 316 ? 10.447 -42.593 -15.063 1.00 74.19 316 ILE A N 1
ATOM 2396 C CA . ILE A 1 316 ? 9.898 -43.955 -15.045 1.00 74.19 316 ILE A CA 1
ATOM 2397 C C . ILE A 1 316 ? 9.849 -44.434 -13.592 1.00 74.19 316 ILE A C 1
ATOM 2399 O O . ILE A 1 316 ? 10.885 -44.791 -13.038 1.00 74.19 316 ILE A O 1
ATOM 2403 N N . CYS A 1 317 ? 8.658 -44.410 -13.000 1.00 78.56 317 CYS A N 1
ATOM 2404 C CA . CYS A 1 317 ? 8.319 -45.133 -11.777 1.00 78.56 317 CYS A CA 1
ATOM 2405 C C . CYS A 1 317 ? 7.695 -46.491 -12.170 1.00 78.56 317 CYS A C 1
ATOM 2407 O O . CYS A 1 317 ? 7.874 -47.454 -11.404 1.00 78.56 317 CYS A O 1
#

Sequence (317 aa):
MGFTFGKTARALGALVAVLPFASAVPFGLQIYSCTLPGVIAPGFDDGPWIYSEDILNRMEAAGIKATWFINGANKGNIYDYNSTLLRMVDMGHQIGSHTWSHKNLATLTADGVKEEMLLLEEALVNILGYFPYYMRPPFLSVNAVALQALKELQYHVIIGDLNTKDWQYQSESGIETAKKLFTDGLDLGRTIIEAHEQEEWTHGVLIDFMIQTIQARGLKTVTVAECLQDTQPTYVDEASNINTGTGMPSRTVSATALATPLARGSISPDRTCGDVGKGNNNGYICKPGQCCSKYGNCGTASDYCAPSVCQSAFGIC

Foldseek 3Di:
DDDDDDDDDDDDDDPPPQDDPDWVFAWLDEDAAFPDPQAFAAEAEDDDDPLLVVLLVVCLVLVAEHEYAHECDERHHVVVCLVSVVSNVVSPHHYHHAFHHLDQLQPDALVVLVNRQVVVQVVCCVRPLWHFQEHEYRVSHDDPRNSVSRNVVNHRYYNYDQELVVVVQQ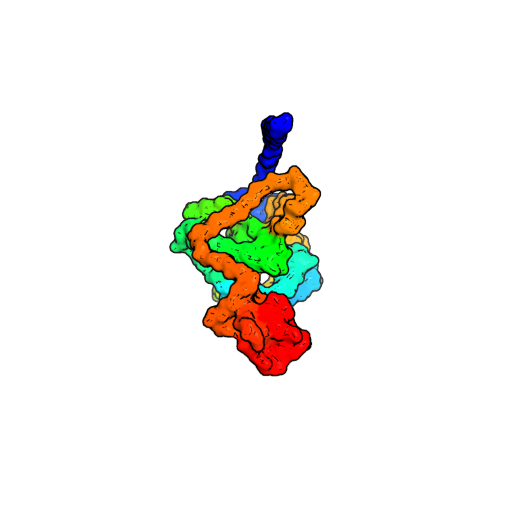DPVSNVSSLVSNVVCVVVVTHYYYDHSHRPCCSPPVSVSNSVVCVVVVGHYDHSCVSHVGPDDRIDRPVVPPDDPNDDPPPPPPPPPDPPLDPLAAADPPQFWDCAASVVHSSHAHDPQWFQFNNGGTDNDCNRAPPVTTDVSRYPD

InterPro domains:
  IPR001002 Chitin-binding, type 1 [PF00187] (277-312)
  IPR001002 Chitin-binding, type 1 [PS50941] (270-317)
  IPR002509 NodB homology domain [PF01522] (38-157)
  IPR002509 NodB homology domain [PS51677] (38-222)
  IPR011330 Glycoside hydrolase/deacetylase, beta/alpha-barrel [SSF88713] (26-233)
  IPR018371 Chitin-binding, type 1, conserved site [PS00026] (286-305)
  IPR036861 Endochitinase-like superfamily [G3DSA:3.30.60.10] (276-315)
  IPR036861 Endochitinase-like superfamily [SSF57016] (280-317)

Secondary structure (DSSP, 8-state):
-----------------------SSPSSSEE-S-SSTTEEEEEEES---TTHHHHHHHHHHHT---EEEE-SBSSSBGGGGHHHHHHHHHTTPEEEE--SS---GGGS-HHHHHHHHHHHHHHHHHHHSS-BSEE--GGG---HHHHHHHHHTT-EEE--SEE--GGG--SHHHHHHHHHHHHHHHHTT--EEEEETT-HHIIIIIHHHHHHHHHHTTPEE--HHHHTT--S-SB--GGGGGS-S-----------S------TTPBPSSSB-SSSGGGTT---BPPTT-EEBTTSBEESSHHHHSTTTB-TTTS--

pLDDT: mean 84.48, std 22.09, range [27.73, 98.88]

Radius of gyration: 24.44 Å; chains: 1; bounding box: 42×63×84 Å

Organism: Bipolaris victoriae (strain FI3) (NCBI:txid930091)